Protein AF-A0A653CKW4-F1 (afdb_monomer)

Solvent-accessible surface area (backbone atoms only — not comparable to full-atom values): 19636 Å² total; per-residue (Å²): 109,46,82,48,53,71,41,83,51,42,66,46,47,60,48,69,51,43,63,43,79,31,63,29,42,36,44,22,46,25,56,28,33,39,36,30,50,28,17,28,28,64,12,40,36,29,30,42,33,39,31,48,11,61,58,25,38,46,57,30,67,38,22,41,27,56,36,35,74,33,32,37,42,31,47,21,33,18,37,31,51,58,78,54,52,47,50,44,32,63,18,33,36,43,35,31,36,65,19,78,54,42,73,68,73,75,68,63,85,53,37,78,47,54,44,36,37,36,40,59,46,30,46,59,47,31,36,43,74,38,44,55,68,67,40,47,71,64,37,54,51,50,51,52,52,52,50,54,51,48,57,36,59,71,40,93,81,58,54,62,49,76,66,50,60,77,88,81,48,73,87,50,57,76,55,56,70,70,53,61,93,83,67,74,68,66,74,80,74,80,85,77,93,83,88,85,88,84,90,86,91,90,76,88,79,74,88,68,89,64,88,86,72,84,80,80,71,63,91,74,75,72,67,53,66,72,39,48,46,35,46,64,58,44,95,91,43,47,64,57,36,95,61,75,44,73,84,58,47,57,56,47,53,51,51,16,52,49,33,33,53,56,22,49,49,53,40,50,54,57,70,70,45,95,64,84,85,45,74,69,55,51,52,53,41,50,52,26,51,46,45,24,51,52,11,52,50,46,43,51,53,53,50,50,48,65,75,30,61,82,46,30,45,83,46,46,62,60,51,64,75,28,71,61,42,57,50,50,57,55,47,53,52,51,47,49,51,50,54,56,70,53,53,66,64,61,68,69,72,74,79,82,85,131

Sequence (354 aa):
MIDLEHNNIRKIKTKQVSNVKAEQLLLNYNDLQVVEEAAFAGSEIANLSFKGNYRLKYLHRRAFHGLQSLRFIDLSSTAITFLPTEGLREIDTLKLQNTKSLKVFPSVFNYQFLKEAWLTYPYHCCAFKFPWTHNRGEYEKHSRFIEQLHEACDSRNSTIGHVFKPYDDPSLEALFHFMPLNASLAINDEDNEIWGDRNEVFHNTTSASFPVTTALCGEIYRNYHEVKCHPAPDAFNPCEDLMGNWGLRIPVWIVALSACAGNLFVVLVIATSRFRLTVSKFLMCNLAAADLCIGLHLLLIAAVDACSIGAYFNYAIDWQEGVTLSFYEEFEILKSAVLFLTSPIFNHGSSSKN

Structure (mmCIF, N/CA/C/O backbone):
data_AF-A0A653CKW4-F1
#
_entry.id   AF-A0A653CKW4-F1
#
loop_
_atom_site.group_PDB
_atom_site.id
_atom_site.type_symbol
_atom_site.label_atom_id
_atom_site.label_alt_id
_atom_site.label_comp_id
_atom_site.label_asym_id
_atom_site.label_entity_id
_atom_site.label_seq_id
_atom_site.pdbx_PDB_ins_code
_atom_site.Cartn_x
_atom_site.Cartn_y
_atom_site.Cartn_z
_atom_site.occupancy
_atom_site.B_iso_or_equiv
_atom_site.auth_seq_id
_atom_site.auth_comp_id
_atom_site.auth_asym_id
_atom_site.auth_atom_id
_atom_site.pdbx_PDB_model_num
ATOM 1 N N . MET A 1 1 ? -24.574 -11.715 14.764 1.00 92.56 1 MET A N 1
ATOM 2 C CA . MET A 1 1 ? -24.166 -11.543 13.354 1.00 92.56 1 MET A CA 1
ATOM 3 C C . MET A 1 1 ? -25.229 -10.724 12.642 1.00 92.56 1 MET A C 1
ATOM 5 O O . MET A 1 1 ? -26.404 -11.007 12.836 1.00 92.56 1 MET A O 1
ATOM 9 N N . ILE A 1 2 ? -24.826 -9.709 11.881 1.00 96.38 2 ILE A N 1
ATOM 10 C CA . ILE A 1 2 ? -25.689 -8.903 11.013 1.00 96.38 2 ILE A CA 1
ATOM 11 C C . ILE A 1 2 ? -25.184 -9.099 9.586 1.00 96.38 2 ILE A C 1
ATOM 13 O O . ILE A 1 2 ? -24.061 -8.714 9.262 1.00 96.38 2 ILE A O 1
ATOM 17 N N . ASP A 1 3 ? -26.013 -9.722 8.760 1.00 96.94 3 ASP A N 1
ATOM 18 C CA . ASP A 1 3 ? -25.712 -10.018 7.366 1.00 96.94 3 ASP A CA 1
ATOM 19 C C . ASP A 1 3 ? -26.543 -9.105 6.459 1.00 96.94 3 ASP A C 1
ATOM 21 O O . ASP A 1 3 ? -27.774 -9.135 6.483 1.00 96.94 3 ASP A O 1
ATOM 25 N N . LEU A 1 4 ? -25.854 -8.246 5.713 1.00 96.44 4 LEU A N 1
ATOM 26 C CA . LEU A 1 4 ? -26.417 -7.340 4.717 1.00 96.44 4 LEU A CA 1
ATOM 27 C C . LEU A 1 4 ? -25.737 -7.550 3.358 1.00 96.44 4 LEU A C 1
ATOM 29 O O . LEU A 1 4 ? -25.701 -6.632 2.532 1.00 96.44 4 LEU A O 1
ATOM 33 N N . GLU A 1 5 ? -25.189 -8.739 3.106 1.00 96.25 5 GLU A N 1
ATOM 34 C CA . GLU A 1 5 ? -24.582 -9.072 1.821 1.00 96.25 5 GLU A CA 1
ATOM 35 C C . GLU A 1 5 ? -25.601 -9.017 0.674 1.00 96.25 5 GLU A C 1
ATOM 37 O O . GLU A 1 5 ? -26.806 -9.157 0.883 1.00 96.25 5 GLU A O 1
ATOM 42 N N . HIS A 1 6 ? -25.124 -8.796 -0.556 1.00 96.69 6 HIS A N 1
ATOM 43 C CA . HIS A 1 6 ? -25.946 -8.850 -1.778 1.00 96.69 6 HIS A CA 1
ATOM 44 C C . HIS A 1 6 ? -27.179 -7.929 -1.778 1.00 96.69 6 HIS A C 1
ATOM 46 O O . HIS A 1 6 ? -28.194 -8.213 -2.417 1.00 96.69 6 HIS A O 1
ATOM 52 N N . ASN A 1 7 ? -27.085 -6.797 -1.085 1.00 96.00 7 ASN A N 1
ATOM 53 C CA . ASN A 1 7 ? -28.108 -5.761 -1.087 1.00 96.00 7 ASN A CA 1
ATOM 54 C C . ASN A 1 7 ? -27.728 -4.603 -2.031 1.00 96.00 7 ASN A C 1
ATOM 56 O O . ASN A 1 7 ? -26.698 -4.606 -2.701 1.00 96.00 7 A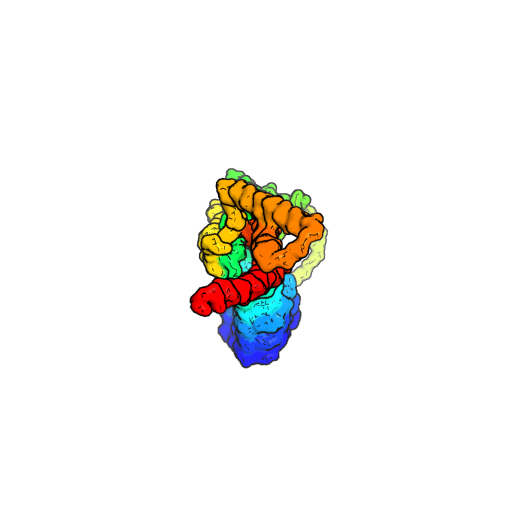SN A O 1
ATOM 60 N N . ASN A 1 8 ? -28.581 -3.580 -2.093 1.00 95.50 8 ASN A N 1
ATOM 61 C CA . ASN A 1 8 ? -28.378 -2.392 -2.931 1.00 95.50 8 ASN A CA 1
ATOM 62 C C . ASN A 1 8 ? -27.909 -1.174 -2.119 1.00 95.50 8 ASN A C 1
ATOM 64 O O . ASN A 1 8 ? -28.274 -0.034 -2.425 1.00 95.50 8 ASN A O 1
ATOM 68 N N . ILE A 1 9 ? -27.137 -1.393 -1.051 1.00 96.69 9 ILE A N 1
ATOM 69 C CA . ILE A 1 9 ? -26.654 -0.301 -0.201 1.00 96.69 9 ILE A CA 1
ATOM 70 C C . ILE A 1 9 ? -25.589 0.478 -0.974 1.00 96.69 9 ILE A C 1
ATOM 72 O O . ILE A 1 9 ? -24.594 -0.085 -1.414 1.00 96.69 9 ILE A O 1
ATOM 76 N N . ARG A 1 10 ? -25.795 1.791 -1.135 1.00 96.69 10 ARG A N 1
ATOM 77 C CA . ARG A 1 10 ? -24.894 2.667 -1.911 1.00 96.69 10 ARG A CA 1
ATOM 78 C C . ARG A 1 10 ? -24.007 3.565 -1.067 1.00 96.69 10 ARG A C 1
ATOM 80 O O . ARG A 1 10 ? -22.928 3.968 -1.496 1.00 96.69 10 ARG A O 1
ATOM 87 N N . LYS A 1 11 ? -24.469 3.919 0.128 1.00 97.19 11 LYS A N 1
ATOM 88 C CA . LYS A 1 11 ? -23.792 4.874 0.999 1.00 97.19 11 LYS A CA 1
ATOM 89 C C . LYS A 1 11 ? -24.100 4.564 2.453 1.00 97.19 11 LYS A C 1
ATOM 91 O O . LYS A 1 11 ? -25.250 4.267 2.768 1.00 97.19 11 LYS A O 1
ATOM 96 N N . ILE A 1 12 ? -23.089 4.696 3.307 1.00 97.50 12 ILE A N 1
ATOM 97 C CA . ILE A 1 12 ? -23.252 4.695 4.762 1.00 97.50 12 ILE A CA 1
ATOM 98 C C . ILE A 1 12 ? -22.999 6.114 5.248 1.00 97.50 12 ILE A C 1
ATOM 100 O O . ILE A 1 12 ? -21.912 6.662 5.055 1.00 97.50 12 ILE A O 1
ATOM 104 N N . LYS A 1 13 ? -24.039 6.724 5.807 1.00 97.19 13 LYS A N 1
ATOM 105 C CA . LYS A 1 13 ? -24.018 8.103 6.281 1.00 97.19 13 LYS A CA 1
ATOM 106 C C . LYS A 1 13 ? -23.432 8.210 7.684 1.00 97.19 13 LYS A C 1
ATOM 108 O O . LYS A 1 13 ? -23.347 7.220 8.415 1.00 97.19 13 LYS A O 1
ATOM 113 N N . THR A 1 14 ? -23.084 9.431 8.070 1.00 96.38 14 THR A N 1
ATOM 114 C CA . THR A 1 14 ? -22.617 9.752 9.421 1.00 96.38 14 THR A CA 1
ATOM 115 C C . THR A 1 14 ? -23.572 9.212 10.483 1.00 96.38 14 THR A C 1
ATOM 117 O O . THR A 1 14 ? -24.774 9.477 10.426 1.00 96.38 14 THR A O 1
ATOM 120 N N . LYS A 1 15 ? -23.036 8.448 11.446 1.00 92.06 15 LYS A N 1
ATOM 121 C CA . LYS A 1 15 ? -23.786 7.798 12.538 1.00 92.06 15 LYS A CA 1
ATOM 122 C C . LYS A 1 15 ? -24.972 6.928 12.087 1.00 92.06 15 LYS A C 1
ATOM 124 O O . LYS A 1 15 ? -25.871 6.670 12.879 1.00 92.06 15 LYS A O 1
ATOM 129 N N . GLN A 1 16 ? -25.004 6.461 10.836 1.00 94.44 16 GLN A N 1
ATOM 130 C CA . GLN A 1 16 ? -26.099 5.611 10.359 1.00 94.44 16 GLN A CA 1
ATOM 131 C C . GLN A 1 16 ? -26.103 4.236 11.040 1.00 94.44 16 GLN A C 1
ATOM 133 O O . GLN A 1 16 ? -27.168 3.662 11.250 1.00 94.44 16 GLN A O 1
ATOM 138 N N . VAL A 1 17 ? -24.924 3.713 11.382 1.00 92.38 17 VAL A N 1
ATOM 139 C CA . VAL A 1 17 ? -24.744 2.433 12.080 1.00 92.38 17 VAL A CA 1
ATOM 140 C C . VAL A 1 17 ? -24.176 2.716 13.471 1.00 92.38 17 VAL A C 1
ATOM 142 O O . VAL A 1 17 ? -23.083 2.276 13.812 1.00 92.38 17 VAL A O 1
ATOM 145 N N . SER A 1 18 ? -24.883 3.523 14.263 1.00 92.69 18 SER A N 1
ATOM 146 C CA . SER A 1 18 ? -24.459 3.902 15.616 1.00 92.69 18 SER A CA 1
ATOM 147 C C . SER A 1 18 ? -25.000 2.964 16.694 1.00 92.69 18 SER A C 1
ATOM 149 O O . SER A 1 18 ? -26.153 2.542 16.602 1.00 92.69 18 SER A O 1
ATOM 151 N N . ASN A 1 19 ? -24.221 2.736 17.756 1.00 93.19 19 ASN A N 1
ATOM 152 C CA . ASN A 1 19 ? -24.607 1.945 18.937 1.00 93.19 19 ASN A CA 1
ATOM 153 C C . ASN A 1 19 ? -25.041 0.500 18.626 1.00 93.19 19 ASN A C 1
ATOM 155 O O . ASN A 1 19 ? -25.874 -0.082 19.322 1.00 93.19 19 ASN A O 1
ATOM 159 N N . VAL A 1 20 ? -24.492 -0.087 17.563 1.00 94.00 20 VAL A N 1
ATOM 160 C CA . VAL A 1 20 ? -24.757 -1.473 17.176 1.00 94.00 20 VAL A CA 1
ATOM 161 C C . VAL A 1 20 ? -23.758 -2.386 17.872 1.00 94.00 20 VAL A C 1
ATOM 163 O O . VAL A 1 20 ? -22.553 -2.191 17.751 1.00 94.00 20 VAL A O 1
ATOM 166 N N . LYS A 1 21 ? -24.253 -3.418 18.559 1.00 96.00 21 LYS A N 1
ATOM 167 C CA . LYS A 1 21 ? -23.422 -4.480 19.138 1.00 96.00 21 LYS A CA 1
ATOM 168 C C . LYS A 1 21 ? -23.568 -5.741 18.305 1.00 96.00 21 LYS A C 1
ATOM 170 O O . LYS A 1 21 ? -24.639 -6.349 18.280 1.00 96.00 21 LYS A O 1
ATOM 175 N N . ALA A 1 22 ? -22.517 -6.127 17.598 1.00 95.12 22 ALA A N 1
ATOM 176 C CA . ALA A 1 22 ? -22.544 -7.308 16.752 1.00 95.12 22 ALA A CA 1
ATOM 177 C C . ALA A 1 22 ? -21.160 -7.935 16.645 1.00 95.12 22 ALA A C 1
ATOM 179 O O . ALA A 1 22 ? -20.184 -7.264 16.359 1.00 95.12 22 ALA A O 1
ATOM 180 N N . GLU A 1 23 ? -21.070 -9.255 16.762 1.00 95.31 23 GLU A N 1
ATOM 181 C CA . GLU A 1 23 ? -19.805 -9.945 16.491 1.00 95.31 23 GLU A CA 1
ATOM 182 C C . GLU A 1 23 ? -19.340 -9.739 15.038 1.00 95.31 23 GLU A C 1
ATOM 184 O O . GLU A 1 23 ? -18.158 -9.558 14.769 1.00 95.31 23 GLU A O 1
ATOM 189 N N . GLN A 1 24 ? -20.282 -9.730 14.092 1.00 97.06 24 GLN A N 1
ATOM 190 C CA . GLN A 1 24 ? -19.994 -9.611 12.666 1.00 97.06 24 GLN A CA 1
ATOM 191 C C . GLN A 1 24 ? -21.002 -8.685 11.993 1.00 97.06 24 GLN A C 1
ATOM 193 O O . GLN A 1 24 ? -22.204 -8.820 12.246 1.00 97.06 24 GLN A O 1
ATOM 198 N N . LEU A 1 25 ? -20.511 -7.804 11.123 1.00 97.75 25 LEU A N 1
ATOM 199 C CA . LEU A 1 25 ? -21.290 -6.987 10.199 1.00 97.75 25 LEU A CA 1
ATOM 200 C C . LEU A 1 25 ? -20.762 -7.194 8.773 1.00 97.75 25 LEU A C 1
ATOM 202 O O . LEU A 1 25 ? -19.660 -6.753 8.435 1.00 97.75 25 LEU A O 1
ATOM 206 N N . LEU A 1 26 ? -21.554 -7.870 7.942 1.00 98.25 26 LEU A N 1
ATOM 207 C CA . LEU A 1 26 ? -21.205 -8.179 6.557 1.00 98.25 26 LEU A CA 1
ATOM 208 C C . LEU A 1 26 ? -21.959 -7.247 5.608 1.00 98.25 26 LEU A C 1
ATOM 210 O O . LEU A 1 26 ? -23.183 -7.264 5.551 1.00 98.25 26 LEU A O 1
ATOM 214 N N . LEU A 1 27 ? -21.223 -6.427 4.862 1.00 97.56 27 LEU A N 1
ATOM 215 C CA . LEU A 1 27 ? -21.733 -5.487 3.856 1.00 97.56 27 LEU A CA 1
ATOM 216 C C . LEU A 1 27 ? -21.225 -5.864 2.456 1.00 97.56 27 LEU A C 1
ATOM 218 O O . LEU A 1 27 ? -21.058 -5.007 1.584 1.00 97.56 27 LEU A O 1
ATOM 222 N N . ASN A 1 28 ? -20.920 -7.145 2.243 1.00 98.12 28 ASN A N 1
ATOM 223 C CA . ASN A 1 28 ? -20.257 -7.612 1.031 1.00 98.12 28 ASN A CA 1
ATOM 224 C C . ASN A 1 28 ? -21.173 -7.526 -0.193 1.00 98.12 28 ASN A C 1
ATOM 226 O O . ASN A 1 28 ? -22.397 -7.561 -0.076 1.00 98.12 28 ASN A O 1
ATOM 230 N N . TYR A 1 29 ? -20.569 -7.409 -1.374 1.00 98.00 29 TYR A N 1
ATOM 231 C CA . TYR A 1 29 ? -21.260 -7.463 -2.669 1.00 98.00 29 TYR A CA 1
ATOM 232 C C . TYR A 1 29 ? -22.488 -6.537 -2.767 1.00 98.00 29 TYR A C 1
ATOM 234 O O . TYR A 1 29 ? -23.530 -6.924 -3.292 1.00 98.00 29 TYR A O 1
ATOM 242 N N . ASN A 1 30 ? -22.364 -5.318 -2.239 1.00 97.50 30 ASN A N 1
ATOM 243 C CA . ASN A 1 30 ? -23.336 -4.238 -2.401 1.00 97.50 30 ASN A CA 1
ATOM 244 C C . ASN A 1 30 ? -22.881 -3.275 -3.528 1.00 97.50 30 ASN A C 1
ATOM 246 O O . ASN A 1 30 ? -21.926 -3.550 -4.258 1.00 97.50 30 ASN A O 1
ATOM 250 N N . ASP A 1 31 ? -23.546 -2.125 -3.677 1.00 96.50 31 ASP A N 1
ATOM 251 C CA . ASP A 1 31 ? -23.136 -1.034 -4.584 1.00 96.50 31 ASP A CA 1
ATOM 252 C C . ASP A 1 31 ? -22.541 0.144 -3.788 1.00 96.50 31 ASP A C 1
ATOM 254 O O . ASP A 1 31 ? -22.750 1.304 -4.148 1.00 96.50 31 ASP A O 1
ATOM 258 N N . LEU A 1 32 ? -21.843 -0.129 -2.671 1.00 98.00 32 LEU A N 1
ATOM 259 C CA . LEU A 1 32 ? -21.304 0.920 -1.799 1.00 98.00 32 LEU A CA 1
ATOM 260 C C . LEU A 1 32 ? -20.277 1.765 -2.548 1.00 98.00 32 LEU A C 1
ATOM 262 O O . LEU A 1 32 ? -19.385 1.243 -3.208 1.00 98.00 32 LEU A O 1
ATOM 266 N N . GLN A 1 33 ? -20.390 3.084 -2.403 1.00 97.50 33 GLN A N 1
ATOM 267 C CA . GLN A 1 33 ? -19.509 4.065 -3.045 1.00 97.50 33 GLN A CA 1
ATOM 268 C C . GLN A 1 33 ? -18.783 4.940 -2.021 1.00 97.50 33 GLN A C 1
ATOM 270 O O . GLN A 1 33 ? -17.640 5.348 -2.245 1.00 97.50 33 GLN A O 1
ATOM 275 N N . VAL A 1 34 ? -19.462 5.224 -0.903 1.00 97.69 34 VAL A N 1
ATOM 276 C CA . VAL A 1 34 ? -19.065 6.221 0.096 1.00 97.69 34 VAL A CA 1
ATOM 277 C C . VAL A 1 34 ? -19.384 5.721 1.507 1.00 97.69 34 VAL A C 1
ATOM 279 O O . VAL A 1 34 ? -20.519 5.318 1.779 1.00 97.69 34 VAL A O 1
ATOM 282 N N . VAL A 1 35 ? -18.411 5.833 2.412 1.00 98.06 35 VAL A N 1
ATOM 283 C CA . VAL A 1 35 ? -18.611 5.755 3.869 1.00 98.06 35 VAL A CA 1
ATOM 284 C C . VAL A 1 35 ? -18.210 7.096 4.478 1.00 98.06 35 VAL A C 1
ATOM 286 O O . VAL A 1 35 ? -17.067 7.538 4.339 1.00 98.06 35 VAL A O 1
ATOM 289 N N . GLU A 1 36 ? -19.177 7.766 5.099 1.00 97.56 36 GLU A N 1
ATOM 290 C CA . GLU A 1 36 ? -18.993 9.087 5.703 1.00 97.56 36 GLU A CA 1
ATOM 291 C C . GLU A 1 36 ? -18.287 9.025 7.067 1.00 97.56 36 GLU A C 1
ATOM 293 O O . GLU A 1 36 ? -17.930 7.965 7.579 1.00 97.56 36 GLU A O 1
ATOM 298 N N . GLU A 1 37 ? -18.054 10.199 7.646 1.00 95.94 37 GLU A N 1
ATOM 299 C CA . GLU A 1 37 ? -17.460 10.368 8.966 1.00 95.94 37 GLU A CA 1
ATOM 300 C C . GLU A 1 37 ? -18.227 9.620 10.061 1.00 95.94 37 GLU A C 1
ATOM 302 O O . GLU A 1 37 ? -19.448 9.706 10.128 1.00 95.94 37 GLU A O 1
ATOM 307 N N . ALA A 1 38 ? -17.505 8.957 10.971 1.00 94.81 38 ALA A N 1
ATOM 308 C CA . ALA A 1 38 ? -18.052 8.360 12.188 1.00 94.81 38 ALA A CA 1
ATOM 309 C C . ALA A 1 38 ? -19.315 7.517 11.916 1.00 94.81 38 ALA A C 1
ATOM 311 O O . ALA A 1 38 ? -20.287 7.535 12.677 1.00 94.81 38 ALA A O 1
ATOM 312 N N . ALA A 1 39 ? -19.323 6.805 10.785 1.00 96.88 39 ALA A N 1
ATOM 313 C CA . ALA A 1 39 ? -20.456 6.016 10.314 1.00 96.88 39 ALA A CA 1
ATOM 314 C C . ALA A 1 39 ? -20.876 4.940 11.331 1.00 96.88 39 ALA A C 1
ATOM 316 O O . ALA A 1 39 ? -22.062 4.620 11.429 1.00 96.88 39 ALA A O 1
ATOM 317 N N . PHE A 1 40 ? -19.904 4.449 12.110 1.00 96.44 40 PHE A N 1
ATOM 318 C CA . PHE A 1 40 ? -20.043 3.379 13.098 1.00 96.44 40 PHE A CA 1
ATOM 319 C C . PHE A 1 40 ? -19.873 3.846 14.555 1.00 96.44 40 PHE A C 1
ATOM 321 O O . PHE A 1 40 ? -19.499 3.058 15.421 1.00 96.44 40 PHE A O 1
ATOM 328 N N . ALA A 1 41 ? -20.088 5.133 14.838 1.00 93.81 41 ALA A N 1
ATOM 329 C CA . ALA A 1 41 ? -19.820 5.694 16.162 1.00 93.81 41 ALA A CA 1
ATOM 330 C C . ALA A 1 41 ? -20.596 4.979 17.286 1.00 93.81 41 ALA A C 1
ATOM 332 O O . ALA A 1 41 ? -21.818 4.834 17.208 1.00 93.81 41 ALA A O 1
ATOM 333 N N . GLY A 1 42 ? -19.888 4.579 18.345 1.00 91.56 42 GLY A N 1
ATOM 334 C CA . GLY A 1 42 ? -20.466 3.910 19.515 1.00 91.56 42 GLY A CA 1
ATOM 335 C C . GLY A 1 42 ? -20.820 2.439 19.288 1.00 91.56 42 GLY A C 1
ATOM 336 O O . GLY A 1 42 ? -21.415 1.817 20.162 1.00 91.56 42 GLY A O 1
ATOM 337 N N . SER A 1 43 ? -20.495 1.879 18.122 1.00 94.44 43 SER A N 1
ATOM 338 C CA . SER A 1 43 ? -20.761 0.476 17.805 1.00 94.44 43 SER A CA 1
ATOM 339 C C . SER A 1 43 ? -19.618 -0.432 18.265 1.00 94.44 43 SER A C 1
ATOM 341 O O . SER A 1 43 ? -18.443 -0.101 18.108 1.00 94.44 43 SER A O 1
ATOM 343 N N . GLU A 1 44 ? -19.973 -1.603 18.789 1.00 95.25 44 GLU A N 1
ATOM 344 C CA . GLU A 1 44 ? -19.064 -2.677 19.199 1.00 95.25 44 GLU A CA 1
ATOM 345 C C . GLU A 1 44 ? -19.139 -3.781 18.136 1.00 95.25 44 GLU A C 1
ATOM 347 O O . GLU A 1 44 ? -20.073 -4.593 18.136 1.00 95.25 44 GLU A O 1
ATOM 352 N N . ILE A 1 45 ? -18.199 -3.768 17.184 1.00 96.12 45 ILE A N 1
ATOM 353 C CA . ILE A 1 45 ? -18.183 -4.699 16.046 1.00 96.12 45 ILE A CA 1
ATOM 354 C C . ILE A 1 45 ? -16.823 -5.368 15.945 1.00 96.12 45 ILE A C 1
ATOM 356 O O . ILE A 1 45 ? -15.838 -4.688 15.679 1.00 96.12 45 ILE A O 1
ATOM 360 N N . ALA A 1 46 ? -16.772 -6.694 16.098 1.00 95.88 46 ALA A N 1
ATOM 361 C CA . ALA A 1 46 ? -15.508 -7.431 16.047 1.00 95.88 46 ALA A CA 1
ATOM 362 C C . ALA A 1 46 ? -15.027 -7.689 14.611 1.00 95.88 46 ALA A C 1
ATOM 364 O O . ALA A 1 46 ? -13.846 -7.494 14.320 1.00 95.88 46 ALA A O 1
ATOM 365 N N . ASN A 1 47 ? -15.934 -8.063 13.704 1.00 97.88 47 ASN A N 1
ATOM 366 C CA . ASN A 1 47 ? -15.610 -8.370 12.312 1.00 97.88 47 ASN A CA 1
ATOM 367 C C . ASN A 1 47 ? -16.441 -7.507 11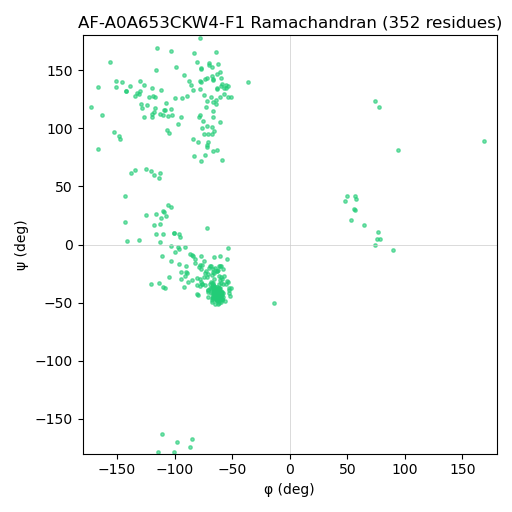.356 1.00 97.88 47 ASN A C 1
ATOM 369 O O . ASN A 1 47 ? -17.670 -7.598 11.339 1.00 97.88 47 ASN A O 1
ATOM 373 N N . LEU A 1 48 ? -15.772 -6.709 10.524 1.00 98.06 48 LEU A N 1
ATOM 374 C CA . LEU A 1 48 ? -16.409 -5.827 9.546 1.00 98.06 48 LEU A CA 1
ATOM 375 C C . LEU A 1 48 ? -15.920 -6.144 8.133 1.00 98.06 48 LEU A C 1
ATOM 377 O O . LEU A 1 48 ? -14.722 -6.152 7.868 1.00 98.06 48 LEU A O 1
ATOM 381 N N . SER A 1 49 ? -16.843 -6.380 7.205 1.00 98.38 49 SER A N 1
ATOM 382 C CA . SER A 1 49 ? -16.487 -6.744 5.831 1.00 98.38 49 SER A CA 1
ATOM 383 C C . SER A 1 49 ? -17.245 -5.902 4.808 1.00 98.38 49 SER A C 1
ATOM 385 O O . SER A 1 49 ? -18.467 -5.810 4.856 1.00 98.38 49 SER A O 1
ATOM 387 N N . PHE A 1 50 ? -16.509 -5.317 3.863 1.00 98.19 50 PHE A N 1
ATOM 388 C CA . PHE A 1 50 ? -16.991 -4.558 2.700 1.00 98.19 50 PHE A CA 1
ATOM 389 C C . PHE A 1 50 ? -16.576 -5.216 1.377 1.00 98.19 50 PHE A C 1
ATOM 391 O O . PHE A 1 50 ? -16.573 -4.572 0.321 1.00 98.19 50 PHE A O 1
ATOM 398 N N . LYS A 1 51 ? -16.179 -6.486 1.421 1.00 98.25 51 LYS A N 1
ATOM 399 C CA . LYS A 1 51 ? -15.625 -7.220 0.291 1.00 98.25 51 LYS A CA 1
ATOM 400 C C . LYS A 1 51 ? -16.540 -7.167 -0.933 1.00 98.25 51 LYS A C 1
ATOM 402 O O . LYS A 1 51 ? -17.751 -7.346 -0.836 1.00 98.25 51 LYS A O 1
ATOM 407 N N . GLY A 1 52 ? -15.954 -6.955 -2.107 1.00 97.88 52 GLY A N 1
ATOM 408 C CA . GLY A 1 52 ? -16.688 -6.997 -3.376 1.00 97.88 52 GLY A CA 1
ATOM 409 C C . GLY A 1 52 ? -17.536 -5.755 -3.667 1.00 97.88 52 GLY A C 1
ATOM 410 O O . GLY A 1 52 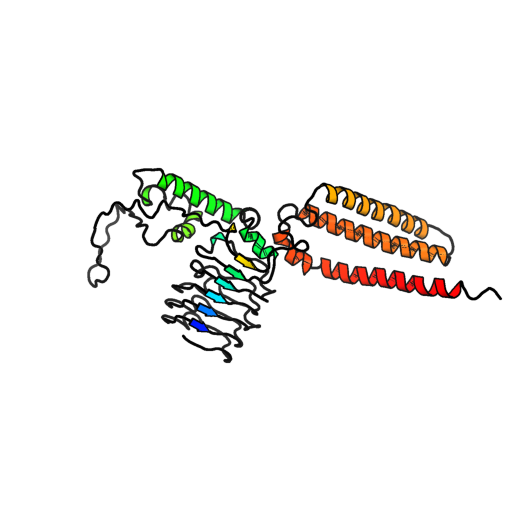? -18.318 -5.766 -4.614 1.00 97.88 52 GLY A O 1
ATOM 411 N N . ASN A 1 53 ? -17.380 -4.670 -2.901 1.00 98.19 53 ASN A N 1
ATOM 412 C CA . ASN A 1 53 ? -17.931 -3.362 -3.257 1.00 98.19 53 ASN A CA 1
ATOM 413 C C . ASN A 1 53 ? -16.984 -2.636 -4.227 1.00 98.19 53 ASN A C 1
ATOM 415 O O . ASN A 1 53 ? -16.267 -1.707 -3.853 1.00 98.19 53 ASN A O 1
ATOM 419 N N . TYR A 1 54 ? -16.989 -3.046 -5.497 1.00 97.12 54 TYR A N 1
ATOM 420 C CA . TYR A 1 54 ? -16.053 -2.558 -6.523 1.00 97.12 54 TYR A CA 1
ATOM 421 C C . TYR A 1 54 ? -16.119 -1.044 -6.789 1.00 97.12 54 TYR A C 1
ATOM 423 O O . TYR A 1 54 ? -15.199 -0.477 -7.375 1.00 97.12 54 TYR A O 1
ATOM 431 N N . ARG A 1 55 ? -17.209 -0.375 -6.388 1.00 96.81 55 ARG A N 1
ATOM 432 C CA . ARG A 1 55 ? -17.385 1.079 -6.534 1.00 96.81 55 ARG A CA 1
ATOM 433 C C . ARG A 1 55 ? -17.046 1.878 -5.279 1.00 96.81 55 ARG A C 1
ATOM 435 O O . ARG A 1 55 ? -17.101 3.108 -5.338 1.00 96.81 55 ARG A O 1
ATOM 442 N N . LEU A 1 56 ? -16.672 1.219 -4.182 1.00 98.00 56 LEU A N 1
ATOM 443 C CA . LEU A 1 56 ? -16.329 1.885 -2.932 1.00 98.00 56 LEU A CA 1
ATOM 444 C C . LEU A 1 56 ? -14.987 2.583 -3.104 1.00 98.00 56 LEU A C 1
ATOM 446 O O . LEU A 1 56 ? -13.949 1.930 -3.090 1.00 98.00 56 LEU A O 1
ATOM 450 N N . LYS A 1 57 ? -15.032 3.902 -3.306 1.00 96.19 57 LYS A N 1
ATOM 451 C CA . LYS A 1 57 ? -13.850 4.738 -3.555 1.00 96.19 57 LYS A CA 1
ATOM 452 C C . LYS A 1 57 ? -13.507 5.628 -2.375 1.00 96.19 57 LYS A C 1
ATOM 454 O O . LYS A 1 57 ? -12.334 5.850 -2.093 1.00 96.19 57 LYS A O 1
ATOM 459 N N . TYR A 1 58 ? -14.530 6.151 -1.703 1.00 96.94 58 TYR A N 1
ATOM 460 C CA . TYR A 1 58 ? -14.351 7.151 -0.663 1.00 96.94 58 TYR A CA 1
ATOM 461 C C . TYR A 1 58 ? -14.652 6.573 0.717 1.00 96.94 58 TYR A C 1
ATOM 463 O O . TYR A 1 58 ? -15.805 6.299 1.056 1.00 96.94 58 TYR A O 1
ATOM 471 N N . LEU A 1 59 ? -13.600 6.442 1.521 1.00 97.44 59 LEU A N 1
ATOM 472 C CA . LEU A 1 59 ? -13.689 6.273 2.964 1.00 97.44 59 LEU A CA 1
ATOM 473 C C . LEU A 1 59 ? -13.233 7.575 3.615 1.00 97.44 59 LEU A C 1
ATOM 475 O O . LEU A 1 59 ? -12.107 8.022 3.391 1.00 97.44 59 LEU A O 1
ATOM 479 N N . HIS A 1 60 ? -14.099 8.193 4.415 1.00 97.19 60 HIS A N 1
ATOM 480 C CA . HIS A 1 60 ? -13.713 9.378 5.173 1.00 97.19 60 HIS A CA 1
ATOM 481 C C . HIS A 1 60 ? -12.548 9.062 6.133 1.00 97.19 60 HIS A C 1
ATOM 483 O O . HIS A 1 60 ? -12.483 7.966 6.690 1.00 97.19 60 HIS A O 1
ATOM 489 N N . ARG A 1 61 ? -11.662 10.034 6.409 1.00 93.69 61 ARG A N 1
ATOM 490 C CA . ARG A 1 61 ? -10.504 9.860 7.320 1.00 93.69 61 ARG A CA 1
ATOM 491 C C . ARG A 1 61 ? -10.897 9.327 8.704 1.00 93.69 61 ARG A C 1
ATOM 493 O O . ARG A 1 61 ? -10.155 8.566 9.310 1.00 93.69 61 ARG A O 1
ATOM 500 N N . ARG A 1 62 ? -12.093 9.707 9.154 1.00 93.88 62 ARG A N 1
ATOM 501 C CA . ARG A 1 62 ? -12.712 9.300 10.423 1.00 93.88 62 ARG A CA 1
ATOM 502 C C . ARG A 1 62 ? -13.872 8.313 10.243 1.00 93.88 62 ARG A C 1
ATOM 504 O O . ARG A 1 62 ? -14.778 8.294 11.064 1.00 93.88 62 ARG A O 1
ATOM 511 N N . ALA A 1 63 ? -13.914 7.542 9.156 1.00 96.06 63 ALA A N 1
ATOM 512 C CA . ALA A 1 63 ? -15.036 6.641 8.861 1.00 96.06 63 ALA A CA 1
ATOM 513 C C . ALA A 1 63 ? -15.270 5.586 9.959 1.00 96.06 63 ALA A C 1
ATOM 515 O O . ALA A 1 63 ? -16.414 5.337 10.338 1.00 96.06 63 ALA A O 1
ATOM 516 N N . PHE A 1 64 ? -14.187 5.025 10.504 1.00 95.62 64 PHE A N 1
ATOM 517 C CA . PHE A 1 64 ? -14.216 4.030 11.585 1.00 95.62 64 PHE A CA 1
ATOM 518 C C . PHE A 1 64 ? -14.019 4.647 12.979 1.00 95.62 64 PHE A C 1
ATOM 520 O O . PHE A 1 64 ? -13.867 3.932 13.966 1.00 95.62 64 PHE A O 1
ATOM 527 N N . HIS A 1 65 ? -14.039 5.979 13.085 1.00 91.31 65 HIS A N 1
ATOM 528 C CA . HIS A 1 65 ? -13.895 6.660 14.365 1.00 91.31 65 HIS A CA 1
ATOM 529 C C . HIS A 1 65 ? -15.059 6.314 15.306 1.00 91.31 65 HIS A C 1
ATOM 531 O O . HIS A 1 65 ? -16.227 6.358 14.912 1.00 91.31 65 HIS A O 1
ATOM 537 N N . GLY A 1 66 ? -14.733 6.004 16.562 1.00 86.00 66 GLY A N 1
ATOM 538 C CA . GLY A 1 66 ? -15.704 5.610 17.584 1.00 86.00 66 GLY A CA 1
ATOM 539 C C . GLY A 1 66 ? -16.191 4.163 17.477 1.00 86.00 66 GLY A C 1
ATOM 540 O O . GLY A 1 66 ? -17.073 3.788 18.246 1.00 86.00 66 GLY A O 1
ATOM 541 N N . LEU A 1 67 ? -15.645 3.368 16.551 1.00 89.56 67 LEU A N 1
ATOM 542 C CA . LEU A 1 67 ? -15.864 1.928 16.502 1.00 89.56 67 LEU A CA 1
ATOM 543 C C . LEU A 1 67 ? -14.992 1.235 17.556 1.00 89.56 67 LEU A C 1
ATOM 545 O O . LEU A 1 67 ? -13.805 1.536 17.679 1.00 89.56 67 LEU A O 1
ATOM 549 N N . GLN A 1 68 ? -15.584 0.315 18.309 1.00 89.06 68 GLN A N 1
ATOM 550 C CA . GLN A 1 68 ? -14.928 -0.384 19.411 1.00 89.06 68 GLN A CA 1
ATOM 551 C C . GLN A 1 68 ? -14.819 -1.884 19.125 1.00 89.06 68 GLN A C 1
ATOM 553 O O . GLN A 1 68 ? -15.664 -2.467 18.444 1.00 89.06 68 GLN A O 1
ATOM 558 N N . SER A 1 69 ? -13.769 -2.505 19.671 1.00 89.19 69 SER A N 1
ATOM 559 C CA . SER A 1 69 ? -13.537 -3.957 19.637 1.00 89.19 69 SER A CA 1
ATOM 560 C C . SER A 1 69 ? -13.305 -4.578 18.253 1.00 89.19 69 SER A C 1
ATOM 562 O O . SER A 1 69 ? -13.369 -5.801 18.132 1.00 89.19 69 SER A O 1
ATOM 564 N N . LEU A 1 70 ? -12.996 -3.781 17.225 1.00 93.81 70 LEU A N 1
ATOM 565 C CA . LEU A 1 70 ? -12.716 -4.294 15.883 1.00 93.81 70 LEU A CA 1
ATOM 566 C C . LEU A 1 70 ? -11.422 -5.120 15.860 1.00 93.81 70 LEU A C 1
ATOM 568 O O . LEU A 1 70 ? -10.346 -4.623 16.186 1.00 93.81 70 LEU A O 1
ATOM 572 N N . ARG A 1 71 ? -11.534 -6.379 15.430 1.00 94.50 71 ARG A N 1
ATOM 573 C CA . ARG A 1 71 ? -10.433 -7.347 15.296 1.00 94.50 71 ARG A CA 1
ATOM 574 C C . ARG A 1 71 ? -10.154 -7.723 13.847 1.00 94.50 71 ARG A C 1
ATOM 576 O O . ARG A 1 71 ? -9.003 -7.954 13.490 1.00 94.50 71 ARG A O 1
ATOM 583 N N . PHE A 1 72 ? -11.176 -7.759 13.002 1.00 97.88 72 PHE A N 1
ATOM 584 C CA . PHE A 1 72 ? -11.046 -8.154 11.604 1.00 97.88 72 PHE A CA 1
ATOM 585 C C . PHE A 1 72 ? -11.696 -7.126 10.689 1.00 97.88 72 PHE A C 1
ATOM 587 O O . PHE A 1 72 ? -12.857 -6.760 10.886 1.00 97.88 72 PHE A O 1
ATOM 594 N N . ILE A 1 73 ? -10.973 -6.719 9.645 1.00 97.94 73 ILE A N 1
ATOM 595 C CA . ILE A 1 73 ? -11.537 -5.897 8.578 1.00 97.94 73 ILE A CA 1
ATOM 596 C C . ILE A 1 73 ? -11.173 -6.427 7.192 1.00 97.94 73 ILE A C 1
ATOM 598 O O . ILE A 1 73 ? -10.005 -6.687 6.895 1.00 97.94 73 ILE A O 1
ATOM 602 N N . ASP A 1 74 ? -12.184 -6.558 6.331 1.00 98.62 74 ASP A N 1
ATOM 603 C CA . ASP A 1 74 ? -12.014 -6.940 4.929 1.00 98.62 74 ASP A CA 1
ATOM 604 C C . ASP A 1 74 ? -12.547 -5.854 3.991 1.00 98.62 74 ASP A C 1
ATOM 606 O O . ASP A 1 74 ? -13.744 -5.584 3.912 1.00 98.62 74 ASP A O 1
ATOM 610 N N . LEU A 1 75 ? -11.626 -5.223 3.272 1.00 98.31 75 LEU A N 1
ATOM 611 C CA . LEU A 1 75 ? -11.854 -4.213 2.243 1.00 98.31 75 LEU A CA 1
ATOM 612 C C . LEU A 1 75 ? -11.453 -4.744 0.857 1.00 98.31 75 LEU A C 1
ATOM 614 O O . LEU A 1 75 ? -11.255 -3.965 -0.074 1.00 98.31 75 LEU A O 1
ATOM 618 N N . SER A 1 76 ? -11.317 -6.061 0.697 1.00 98.56 76 SER A N 1
ATOM 619 C CA . SER A 1 76 ? -10.873 -6.684 -0.550 1.00 98.56 76 SER A CA 1
ATOM 620 C C . SER A 1 76 ? -11.845 -6.427 -1.701 1.00 98.56 76 SER A C 1
ATOM 622 O O . SER A 1 76 ? -13.062 -6.402 -1.529 1.00 98.56 76 SER A O 1
ATOM 624 N N . SER A 1 77 ? -11.325 -6.314 -2.923 1.00 98.06 77 SER A N 1
ATOM 625 C CA . SER A 1 77 ? -12.123 -6.043 -4.126 1.00 98.06 77 SER A CA 1
ATOM 626 C C . SER A 1 77 ? -12.955 -4.758 -4.012 1.00 98.06 77 SER A C 1
ATOM 628 O O . SER A 1 77 ? -14.118 -4.713 -4.411 1.00 98.06 77 SER A O 1
ATOM 630 N N . THR A 1 78 ? -12.344 -3.716 -3.449 1.00 98.38 78 THR A N 1
ATOM 631 C CA . THR A 1 78 ? -12.861 -2.342 -3.422 1.00 98.38 78 THR A CA 1
ATOM 632 C C . THR A 1 78 ? -11.944 -1.418 -4.225 1.00 98.38 78 THR A C 1
ATOM 634 O O . THR A 1 78 ? -10.845 -1.805 -4.624 1.00 98.38 78 THR A O 1
ATOM 637 N N . ALA A 1 79 ? -12.397 -0.190 -4.476 1.00 97.62 79 ALA A N 1
ATOM 638 C CA . ALA A 1 79 ? -11.664 0.820 -5.237 1.00 97.62 79 ALA A CA 1
ATOM 639 C C . ALA A 1 79 ? -11.180 1.983 -4.349 1.00 97.62 79 ALA A C 1
ATOM 641 O O . ALA A 1 79 ? -11.059 3.119 -4.818 1.00 97.62 79 ALA A O 1
ATOM 642 N N . ILE A 1 80 ? -10.928 1.717 -3.062 1.00 97.62 80 ILE A N 1
ATOM 643 C CA . ILE A 1 80 ? -10.462 2.733 -2.116 1.00 97.62 80 ILE A CA 1
ATOM 644 C C . ILE A 1 80 ? -9.060 3.209 -2.492 1.00 97.62 80 ILE A C 1
ATOM 646 O O . ILE A 1 80 ? -8.219 2.422 -2.924 1.00 97.62 80 ILE A O 1
ATOM 650 N N . THR A 1 81 ? -8.801 4.500 -2.330 1.00 94.50 81 THR A N 1
ATOM 651 C CA . THR A 1 81 ? -7.481 5.104 -2.590 1.00 94.50 81 THR A CA 1
ATOM 652 C C . THR A 1 81 ? -6.702 5.395 -1.312 1.00 94.50 81 THR A C 1
ATOM 654 O O . THR A 1 81 ? -5.504 5.655 -1.366 1.00 94.50 81 THR A O 1
ATOM 657 N N . PHE A 1 82 ? -7.377 5.349 -0.164 1.00 94.94 82 PHE A N 1
ATOM 658 C CA . PHE A 1 82 ? -6.827 5.648 1.150 1.00 94.94 82 PHE A CA 1
ATOM 659 C C . PHE A 1 82 ? -7.476 4.745 2.204 1.00 94.94 82 PHE A C 1
ATOM 661 O O . PHE A 1 82 ? -8.689 4.521 2.169 1.00 94.94 82 PHE A O 1
ATOM 668 N N . LEU A 1 83 ? -6.672 4.255 3.150 1.00 95.69 83 LEU A N 1
ATOM 669 C CA . LEU A 1 83 ? -7.138 3.492 4.304 1.00 95.69 83 LEU A CA 1
ATOM 670 C C . LEU A 1 83 ? -7.145 4.391 5.555 1.00 95.69 83 LEU A C 1
ATOM 672 O O . LEU A 1 83 ? -6.067 4.756 6.032 1.00 95.69 83 LEU A O 1
ATOM 676 N N . PRO A 1 84 ? -8.318 4.744 6.115 1.00 94.00 84 PRO A N 1
ATOM 677 C CA . PRO A 1 84 ? -8.385 5.460 7.385 1.00 94.00 84 PRO A CA 1
ATOM 678 C C . PRO A 1 84 ? -7.932 4.559 8.531 1.00 94.00 84 PRO A C 1
ATOM 680 O O . PRO A 1 84 ? -8.455 3.463 8.702 1.00 94.00 84 PRO A O 1
ATOM 683 N N . THR A 1 85 ? -6.975 5.027 9.329 1.00 89.44 85 THR A N 1
ATOM 684 C CA . THR A 1 85 ? -6.396 4.240 10.428 1.00 89.44 85 THR A CA 1
ATOM 685 C C . THR A 1 85 ? -7.021 4.526 11.791 1.00 89.44 85 THR A C 1
ATOM 687 O O . THR A 1 85 ? -6.877 3.726 12.713 1.00 89.44 85 THR A O 1
ATOM 690 N N . GLU A 1 86 ? -7.747 5.636 11.938 1.00 87.44 86 GLU A N 1
ATOM 691 C CA . GLU A 1 86 ? -8.499 5.932 13.161 1.00 87.44 86 GLU A CA 1
ATOM 692 C C . GLU A 1 86 ? -9.610 4.893 13.365 1.00 87.44 86 GLU A C 1
ATOM 694 O O . GLU A 1 86 ? -10.479 4.737 12.510 1.00 87.44 86 GLU A O 1
ATOM 699 N N . GLY A 1 87 ? -9.579 4.186 14.498 1.00 84.81 87 GLY A N 1
ATOM 700 C CA . GLY A 1 87 ? -10.489 3.070 14.792 1.00 84.81 87 GLY A CA 1
ATOM 701 C C . GLY A 1 87 ? -9.993 1.694 14.325 1.00 84.81 87 GLY A C 1
ATOM 702 O O . GLY A 1 87 ? -10.616 0.690 14.650 1.00 84.81 87 GLY A O 1
ATOM 703 N N . LEU A 1 88 ? -8.855 1.613 13.621 1.00 90.75 88 LEU A N 1
ATOM 704 C CA . LEU A 1 88 ? -8.249 0.345 13.176 1.00 90.75 88 LEU A CA 1
ATOM 705 C C . LEU A 1 88 ? -7.089 -0.126 14.060 1.00 90.75 88 LEU A C 1
ATOM 707 O O . LEU A 1 88 ? -6.364 -1.050 13.709 1.00 90.75 88 LEU A O 1
ATOM 711 N N . ARG A 1 89 ? -6.882 0.507 15.209 1.00 83.88 89 ARG A N 1
ATOM 712 C CA . ARG A 1 89 ? -5.689 0.278 16.022 1.00 83.88 89 ARG A CA 1
ATOM 713 C C . ARG A 1 89 ? -5.616 -1.124 16.628 1.00 83.88 89 ARG A C 1
ATOM 715 O O . ARG A 1 89 ? -4.524 -1.676 16.758 1.00 83.88 89 ARG A O 1
ATOM 722 N N . GLU A 1 90 ? -6.762 -1.690 16.995 1.00 84.56 90 GLU A N 1
ATOM 723 C CA . GLU A 1 90 ? -6.834 -2.963 17.717 1.00 84.56 90 GLU A CA 1
ATOM 724 C C . GLU A 1 90 ? -7.042 -4.195 16.827 1.00 84.56 90 GLU A C 1
ATOM 726 O O . GLU A 1 90 ? -7.219 -5.305 17.345 1.00 84.56 90 GLU A O 1
ATOM 731 N N . ILE A 1 91 ? -7.010 -4.013 15.503 1.00 91.94 91 ILE A N 1
ATOM 732 C CA . ILE A 1 91 ? -7.249 -5.105 14.562 1.00 91.94 91 ILE A CA 1
ATOM 733 C C . ILE A 1 91 ? -6.130 -6.148 14.631 1.00 91.94 91 ILE A C 1
ATOM 735 O O . ILE A 1 91 ? -4.953 -5.814 14.747 1.00 91.94 91 ILE A O 1
ATOM 739 N N . ASP A 1 92 ? -6.507 -7.414 14.503 1.00 93.06 92 ASP A N 1
ATOM 740 C CA . ASP A 1 92 ? -5.616 -8.560 14.348 1.00 93.06 92 ASP A CA 1
ATOM 741 C C . ASP A 1 92 ? -5.364 -8.875 12.867 1.00 93.06 92 ASP A C 1
ATOM 743 O O . ASP A 1 92 ? -4.252 -9.258 12.493 1.00 93.06 92 ASP A O 1
ATOM 747 N N . THR A 1 93 ? -6.382 -8.705 12.016 1.00 97.12 93 THR A N 1
ATOM 748 C CA . THR A 1 93 ? -6.319 -9.085 10.600 1.00 97.12 93 THR A CA 1
ATOM 749 C C . THR A 1 93 ? -6.882 -7.995 9.692 1.00 97.12 93 THR A C 1
ATOM 751 O O . THR A 1 93 ? -8.025 -7.560 9.851 1.00 97.12 93 THR A O 1
ATOM 754 N N . LEU A 1 94 ? -6.090 -7.611 8.690 1.00 98.00 94 LEU A N 1
ATOM 755 C CA . LEU A 1 94 ? -6.454 -6.655 7.645 1.00 98.00 94 LEU A CA 1
ATOM 756 C C . LEU A 1 94 ? -6.450 -7.348 6.281 1.00 98.00 94 LEU A C 1
ATOM 758 O O . LEU A 1 94 ? -5.438 -7.932 5.891 1.00 98.00 94 LEU A O 1
ATOM 762 N N . LYS A 1 95 ? -7.549 -7.250 5.528 1.00 98.50 95 LYS A N 1
ATOM 763 C CA . LYS A 1 95 ? -7.617 -7.717 4.137 1.00 98.50 95 LYS A CA 1
ATOM 764 C C . LYS A 1 95 ? -7.915 -6.581 3.163 1.00 98.50 95 LYS A C 1
ATOM 766 O O . LYS A 1 95 ? -8.880 -5.840 3.308 1.00 98.50 95 LYS A O 1
ATOM 771 N N . LEU A 1 96 ? -7.064 -6.484 2.156 1.00 97.81 96 LEU A N 1
ATOM 772 C CA . LEU A 1 96 ? -6.996 -5.502 1.079 1.00 97.81 96 LEU A CA 1
ATOM 773 C C . LEU A 1 96 ? -6.570 -6.214 -0.213 1.00 97.81 96 LEU A C 1
ATOM 775 O O . LEU A 1 96 ? -5.702 -5.748 -0.947 1.00 97.81 96 LEU A O 1
ATOM 779 N N . GLN A 1 97 ? -7.111 -7.404 -0.477 1.00 97.19 97 GLN A N 1
ATOM 780 C CA . GLN A 1 97 ? -6.784 -8.137 -1.698 1.00 97.19 97 GLN A CA 1
ATOM 781 C C . GLN A 1 97 ? -7.542 -7.530 -2.877 1.00 97.19 97 GLN A C 1
ATOM 783 O O . GLN A 1 97 ? -8.728 -7.227 -2.762 1.00 97.19 97 GLN A O 1
ATOM 788 N N . ASN A 1 98 ? -6.903 -7.406 -4.039 1.00 96.69 98 ASN A N 1
ATOM 789 C CA . ASN A 1 98 ? -7.526 -6.854 -5.246 1.00 96.69 98 ASN A CA 1
ATOM 790 C C . ASN A 1 98 ? -8.087 -5.419 -5.063 1.00 96.69 98 ASN A C 1
ATOM 792 O O . ASN A 1 98 ? -9.155 -5.084 -5.567 1.00 96.69 98 ASN A O 1
ATOM 796 N N . THR A 1 99 ? -7.363 -4.570 -4.333 1.00 96.50 99 THR A N 1
ATOM 797 C CA . THR A 1 99 ? -7.620 -3.136 -4.118 1.00 96.50 99 THR A CA 1
ATOM 798 C C . THR A 1 99 ? -6.529 -2.298 -4.788 1.00 96.50 99 THR A C 1
ATOM 800 O O . THR A 1 99 ? -5.778 -1.578 -4.131 1.00 96.50 99 THR A O 1
ATOM 803 N N . LYS A 1 100 ? -6.404 -2.413 -6.115 1.00 93.06 100 LYS A N 1
ATOM 804 C CA . LYS A 1 100 ? -5.293 -1.818 -6.888 1.00 93.06 100 LYS A CA 1
ATOM 805 C C . LYS A 1 100 ? -5.189 -0.293 -6.769 1.00 93.06 100 LYS A C 1
ATOM 807 O O . LYS A 1 100 ? -4.106 0.270 -6.867 1.00 93.06 100 LYS A O 1
ATOM 812 N N . SER A 1 101 ? -6.309 0.378 -6.522 1.00 94.12 101 SER A N 1
ATOM 813 C CA . SER A 1 101 ? -6.371 1.829 -6.320 1.00 94.12 101 SER A CA 1
ATOM 814 C C . SER A 1 101 ? -5.672 2.310 -5.044 1.00 94.12 101 SER A C 1
ATOM 816 O O . SER A 1 101 ? -5.325 3.488 -4.960 1.00 94.12 101 SER A O 1
ATOM 818 N N . LEU A 1 102 ? -5.469 1.434 -4.052 1.00 94.50 102 LEU A N 1
ATOM 819 C CA . LEU A 1 102 ? -4.762 1.766 -2.820 1.00 94.50 102 LEU A CA 1
ATOM 820 C C . LEU A 1 102 ? -3.259 1.625 -3.060 1.00 94.50 102 LEU A C 1
ATOM 822 O O . LEU A 1 102 ? -2.685 0.554 -2.882 1.00 94.50 102 LEU A O 1
ATOM 826 N N . LYS A 1 103 ? -2.632 2.721 -3.480 1.00 90.38 103 LYS A N 1
ATOM 827 C CA . LYS A 1 103 ? -1.197 2.754 -3.766 1.00 90.38 103 LYS A CA 1
ATOM 828 C C . LYS A 1 103 ? -0.359 2.892 -2.496 1.00 90.38 103 LYS A C 1
ATOM 830 O O . LYS A 1 103 ? 0.597 2.159 -2.311 1.00 90.38 103 LYS A O 1
ATOM 835 N N . VAL A 1 104 ? -0.730 3.756 -1.559 1.00 89.62 104 VAL A N 1
ATOM 836 C CA . VAL A 1 104 ? 0.087 3.988 -0.354 1.00 89.62 104 VAL A CA 1
ATOM 837 C C . VAL A 1 104 ? -0.471 3.209 0.833 1.00 89.62 104 VAL A C 1
ATOM 839 O O . VAL A 1 104 ? -1.649 3.347 1.170 1.00 89.62 104 VAL A O 1
ATOM 842 N N . PHE A 1 105 ? 0.378 2.409 1.482 1.00 92.50 105 PHE A N 1
ATOM 843 C CA . PHE A 1 105 ? 0.033 1.746 2.737 1.00 92.50 105 PHE A CA 1
ATOM 844 C C . PHE A 1 105 ? 0.311 2.684 3.928 1.00 92.50 105 PHE A C 1
ATOM 846 O O . PHE A 1 105 ? 1.334 3.367 3.937 1.00 92.50 105 PHE A O 1
ATOM 853 N N . PRO A 1 106 ? -0.577 2.776 4.934 1.00 92.12 106 PRO A N 1
ATOM 854 C CA . PRO A 1 106 ? -0.317 3.591 6.119 1.00 92.12 106 PRO A CA 1
ATOM 855 C C . PRO A 1 106 ? 0.878 3.097 6.943 1.00 92.12 106 PRO A C 1
ATOM 857 O O . PRO A 1 106 ? 1.332 1.965 6.801 1.00 92.12 106 PRO A O 1
ATOM 860 N N . SER A 1 107 ? 1.365 3.938 7.859 1.00 89.75 107 SER A N 1
ATOM 861 C CA . SER A 1 107 ? 2.413 3.542 8.805 1.00 89.75 107 SER A CA 1
ATOM 862 C C . SER A 1 107 ? 2.002 2.298 9.599 1.00 89.75 107 SER A C 1
ATOM 864 O O . SER A 1 107 ? 0.888 2.232 10.125 1.00 89.75 107 SER A O 1
ATOM 866 N N . VAL A 1 108 ? 2.915 1.331 9.724 1.00 90.38 108 VAL A N 1
ATOM 867 C CA . VAL A 1 108 ? 2.691 0.104 10.508 1.00 90.38 108 VAL A CA 1
ATOM 868 C C . VAL A 1 108 ? 2.442 0.410 11.984 1.00 90.38 108 VAL A C 1
ATOM 870 O O . VAL A 1 108 ? 1.685 -0.305 12.634 1.00 90.38 108 VAL A O 1
ATOM 873 N N . PHE A 1 109 ? 2.977 1.531 12.476 1.00 84.75 109 PHE A N 1
ATOM 874 C CA . PHE A 1 109 ? 2.779 2.003 13.844 1.00 84.75 109 PHE A CA 1
ATOM 875 C C . PHE A 1 109 ? 1.337 2.400 14.155 1.00 84.75 109 PHE A C 1
ATOM 877 O O . PHE A 1 109 ? 1.015 2.577 15.318 1.00 84.75 109 PHE A O 1
ATOM 884 N N . ASN A 1 110 ? 0.449 2.497 13.160 1.00 85.06 110 ASN A N 1
ATOM 885 C CA . ASN A 1 110 ? -0.966 2.783 13.393 1.00 85.06 110 ASN A CA 1
ATOM 886 C C . ASN A 1 110 ? -1.754 1.556 13.890 1.00 85.06 110 ASN A C 1
ATOM 888 O O . ASN A 1 110 ? -2.907 1.703 14.300 1.00 85.06 110 ASN A O 1
ATOM 892 N N . TYR A 1 111 ? -1.154 0.360 13.865 1.00 86.88 111 TYR A N 1
ATOM 893 C CA . TYR A 1 111 ? -1.804 -0.894 14.238 1.00 86.88 111 TYR A CA 1
ATOM 894 C C . TYR A 1 111 ? -1.071 -1.552 15.407 1.00 86.88 111 TYR A C 1
ATOM 896 O O . TYR A 1 111 ? 0.023 -2.081 15.251 1.00 86.88 111 TYR A O 1
ATOM 904 N N . GLN A 1 112 ? -1.685 -1.576 16.586 1.00 78.75 112 GLN A N 1
ATOM 905 C CA . GLN A 1 112 ? -1.040 -2.102 17.789 1.00 78.75 112 GLN A CA 1
ATOM 906 C C . GLN A 1 112 ? -1.041 -3.630 17.841 1.00 78.75 112 GLN A C 1
ATOM 908 O O . GLN A 1 112 ? -0.096 -4.233 18.350 1.00 78.75 112 GLN A O 1
ATOM 913 N N . PHE A 1 113 ? -2.110 -4.262 17.345 1.00 83.56 113 PHE A N 1
ATOM 914 C CA . PHE A 1 113 ? -2.320 -5.701 17.512 1.00 83.56 113 PHE A CA 1
ATOM 915 C C . PHE A 1 113 ? -2.314 -6.509 16.215 1.00 83.56 113 PHE A C 1
ATOM 917 O O . PHE A 1 113 ? -2.551 -7.717 16.264 1.00 83.56 113 PHE A O 1
ATOM 924 N N . LEU A 1 114 ? -1.942 -5.900 15.085 1.00 90.62 114 LEU A N 1
ATOM 925 C CA . LEU A 1 114 ? -1.976 -6.563 13.782 1.00 90.62 114 LEU A CA 1
ATOM 926 C C . LEU A 1 114 ? -1.068 -7.799 13.768 1.00 90.62 114 LEU A C 1
ATOM 928 O O . LEU A 1 114 ? 0.100 -7.746 14.154 1.00 90.62 114 LEU A O 1
ATOM 932 N N . LYS A 1 115 ? -1.629 -8.936 13.367 1.00 92.12 115 LYS A N 1
ATOM 933 C CA . LYS A 1 115 ? -0.954 -10.236 13.242 1.00 92.12 115 LYS A CA 1
ATOM 934 C C . LYS A 1 115 ? -0.806 -10.637 11.785 1.00 92.12 115 LYS A C 1
ATOM 936 O O . LYS A 1 115 ? 0.198 -11.244 11.421 1.00 92.12 115 LYS A O 1
ATOM 941 N N . GLU A 1 116 ? -1.804 -10.312 10.969 1.00 96.12 116 GLU A N 1
ATOM 942 C CA . GLU A 1 116 ? -1.886 -10.778 9.591 1.00 96.12 116 GLU A CA 1
ATOM 943 C C . GLU A 1 116 ? -2.431 -9.696 8.650 1.00 96.12 116 GLU A C 1
ATOM 945 O O . GLU A 1 116 ? -3.454 -9.067 8.923 1.00 96.12 116 GLU A O 1
ATOM 950 N N . ALA A 1 117 ? -1.756 -9.495 7.520 1.00 97.62 117 ALA A N 1
ATOM 951 C CA . ALA A 1 117 ? -2.123 -8.522 6.501 1.00 97.62 117 ALA A CA 1
ATOM 952 C C . ALA A 1 117 ? -2.158 -9.184 5.118 1.00 97.62 117 ALA A C 1
ATOM 954 O O . ALA A 1 117 ? -1.154 -9.699 4.631 1.00 97.62 117 ALA A O 1
ATOM 955 N N . TRP A 1 118 ? -3.316 -9.142 4.465 1.00 98.12 118 TRP A N 1
ATOM 956 C CA . TRP A 1 118 ? -3.510 -9.620 3.099 1.00 98.12 118 TRP A CA 1
ATOM 957 C C . TRP A 1 118 ? -3.654 -8.425 2.173 1.00 98.12 118 TRP A C 1
ATOM 959 O O . TRP A 1 118 ? -4.720 -7.831 2.081 1.00 98.12 118 TRP A O 1
ATOM 969 N N . LEU A 1 119 ? -2.580 -8.053 1.506 1.00 96.69 119 LEU A N 1
ATOM 970 C CA . LEU A 1 119 ? -2.459 -6.856 0.694 1.00 96.69 119 LEU A CA 1
ATOM 971 C C . LEU A 1 119 ? -2.551 -7.206 -0.795 1.00 96.69 119 LEU A C 1
ATOM 973 O O . LEU A 1 119 ? -2.498 -8.369 -1.198 1.00 96.69 119 LEU A O 1
ATOM 977 N N . THR A 1 120 ? -2.728 -6.185 -1.629 1.00 95.12 120 THR A N 1
ATOM 978 C CA . THR A 1 120 ? -2.732 -6.362 -3.090 1.00 95.12 120 THR A CA 1
ATOM 979 C C . THR A 1 120 ? -1.322 -6.445 -3.641 1.00 95.12 120 THR A C 1
ATOM 981 O O . THR A 1 120 ? -1.071 -7.188 -4.587 1.00 95.12 120 THR A O 1
ATOM 984 N N . TYR A 1 121 ? -0.409 -5.694 -3.038 1.00 92.19 121 TYR A N 1
ATOM 985 C CA . TYR A 1 121 ? 0.901 -5.479 -3.598 1.00 92.19 121 TYR A CA 1
ATOM 986 C C . TYR A 1 121 ? 2.017 -5.978 -2.676 1.00 92.19 121 TYR A C 1
ATOM 988 O O . TYR A 1 121 ? 1.999 -5.652 -1.486 1.00 92.19 121 TYR A O 1
ATOM 996 N N . PRO A 1 122 ? 3.021 -6.702 -3.207 1.00 92.00 122 PRO A N 1
ATOM 997 C CA . PRO A 1 122 ? 4.116 -7.229 -2.392 1.00 92.00 122 PRO A CA 1
ATOM 998 C C . PRO A 1 122 ? 4.944 -6.145 -1.685 1.00 92.00 122 PRO A C 1
ATOM 1000 O O . PRO A 1 122 ? 5.381 -6.339 -0.552 1.00 92.00 122 PRO A O 1
ATOM 1003 N N . TYR A 1 123 ? 5.118 -4.975 -2.310 1.00 88.44 123 TYR A N 1
ATOM 1004 C CA . TYR A 1 123 ? 5.891 -3.864 -1.741 1.00 88.44 123 TYR A CA 1
ATOM 1005 C C . TYR A 1 123 ? 5.251 -3.252 -0.487 1.00 88.44 123 TYR A C 1
ATOM 1007 O O . TYR A 1 123 ? 5.962 -2.706 0.353 1.00 88.44 123 TYR A O 1
ATOM 1015 N N . HIS A 1 124 ? 3.935 -3.388 -0.279 1.00 92.38 124 HIS A N 1
ATOM 1016 C CA . HIS A 1 124 ? 3.322 -2.954 0.981 1.00 92.38 124 HIS A CA 1
ATOM 1017 C C . HIS A 1 124 ? 3.817 -3.787 2.165 1.00 92.38 124 HIS A C 1
ATOM 1019 O O . HIS A 1 124 ? 3.944 -3.270 3.272 1.00 92.38 124 HIS A O 1
ATOM 1025 N N . CYS A 1 125 ? 4.179 -5.054 1.936 1.00 93.31 125 CYS A N 1
ATOM 1026 C CA . CYS A 1 125 ? 4.774 -5.891 2.972 1.00 93.31 125 CYS A CA 1
ATOM 1027 C C . CYS A 1 125 ? 6.181 -5.429 3.382 1.00 93.31 125 CYS A C 1
ATOM 1029 O O . CYS A 1 125 ? 6.643 -5.761 4.476 1.00 93.31 125 CYS A O 1
ATOM 1031 N N . CYS A 1 126 ? 6.856 -4.623 2.559 1.00 90.75 126 CYS A N 1
ATOM 1032 C CA . CYS A 1 126 ? 8.149 -4.037 2.902 1.00 90.75 126 CYS A CA 1
ATOM 1033 C C . CYS A 1 126 ? 8.042 -3.017 4.039 1.00 90.75 126 CYS A C 1
ATOM 1035 O O . CYS A 1 126 ? 8.993 -2.884 4.803 1.00 90.75 126 CYS A O 1
ATOM 1037 N N . ALA A 1 127 ? 6.881 -2.379 4.230 1.00 91.12 127 ALA A N 1
ATOM 1038 C CA . ALA A 1 127 ? 6.652 -1.449 5.336 1.00 91.12 127 ALA A CA 1
ATOM 1039 C C . ALA A 1 127 ? 6.815 -2.111 6.718 1.00 91.12 127 ALA A C 1
ATOM 1041 O O . ALA A 1 127 ? 7.248 -1.455 7.661 1.00 91.12 127 ALA A O 1
ATOM 1042 N N . PHE A 1 128 ? 6.523 -3.413 6.833 1.00 90.88 128 PHE A N 1
ATOM 1043 C CA . PHE A 1 128 ? 6.718 -4.189 8.066 1.00 90.88 128 PHE A CA 1
ATOM 1044 C C . PHE A 1 128 ? 8.180 -4.572 8.302 1.00 90.88 128 PHE A C 1
ATOM 1046 O O . PHE A 1 128 ? 8.614 -4.664 9.445 1.00 90.88 128 PHE A O 1
ATOM 1053 N N . LYS A 1 129 ? 8.947 -4.789 7.225 1.00 88.31 129 LYS A N 1
ATOM 1054 C CA . LYS A 1 129 ? 10.371 -5.145 7.303 1.00 88.31 129 LYS A CA 1
ATOM 1055 C C . LYS A 1 129 ? 11.287 -3.932 7.431 1.00 88.31 129 LYS A C 1
ATOM 1057 O O . LYS A 1 129 ? 12.348 -4.043 8.027 1.00 88.31 129 LYS A O 1
ATOM 1062 N N . PHE A 1 130 ? 10.896 -2.794 6.869 1.00 88.00 130 PHE A N 1
ATOM 1063 C CA . PHE A 1 130 ? 11.712 -1.584 6.831 1.00 88.00 130 PHE A CA 1
ATOM 1064 C C . PHE A 1 130 ? 10.883 -0.337 7.209 1.00 88.00 130 PHE A C 1
ATOM 1066 O O . PHE A 1 130 ? 10.710 0.564 6.379 1.00 88.00 130 PHE A O 1
ATOM 1073 N N . PRO A 1 131 ? 10.361 -0.240 8.455 1.00 86.69 131 PRO A N 1
ATOM 1074 C CA . PRO A 1 131 ? 9.501 0.879 8.857 1.00 86.69 131 PRO A CA 1
ATOM 1075 C C . PRO A 1 131 ? 10.175 2.257 8.750 1.00 86.69 131 PRO A C 1
ATOM 1077 O O . PRO A 1 131 ? 9.507 3.236 8.415 1.00 86.69 131 PRO A O 1
ATOM 1080 N N . TRP A 1 132 ? 11.495 2.339 8.979 1.00 83.81 132 TRP A N 1
ATOM 1081 C CA . TRP A 1 132 ? 12.243 3.604 8.911 1.00 83.81 132 TRP A CA 1
ATOM 1082 C C . TRP A 1 132 ? 12.284 4.188 7.491 1.00 83.81 132 TRP A C 1
ATOM 1084 O O . TRP A 1 132 ? 12.171 5.401 7.326 1.00 83.81 132 TRP A O 1
ATOM 1094 N N . THR A 1 133 ? 12.427 3.338 6.466 1.00 83.62 133 THR A N 1
ATOM 1095 C CA . THR A 1 133 ? 12.467 3.765 5.058 1.00 83.62 133 THR A CA 1
ATOM 1096 C C . THR A 1 133 ? 11.076 4.106 4.544 1.00 83.62 133 THR A C 1
ATOM 1098 O O . THR A 1 133 ? 10.913 5.002 3.718 1.00 83.62 133 THR A O 1
ATOM 1101 N N . HIS A 1 134 ? 10.059 3.395 5.032 1.00 85.88 134 HIS A N 1
ATOM 1102 C CA . HIS A 1 134 ? 8.679 3.607 4.614 1.00 85.88 134 HIS A CA 1
ATOM 1103 C C . HIS A 1 134 ? 8.155 4.969 5.089 1.00 85.88 134 HIS A C 1
ATOM 1105 O O . HIS A 1 134 ? 7.612 5.738 4.300 1.00 85.88 134 HIS A O 1
ATOM 1111 N N . ASN A 1 135 ? 8.340 5.295 6.373 1.00 84.62 135 ASN A N 1
ATOM 1112 C CA . ASN A 1 135 ? 7.991 6.607 6.908 1.00 84.62 135 ASN A CA 1
ATOM 1113 C C . ASN A 1 135 ? 8.933 7.002 8.050 1.00 84.62 135 ASN A C 1
ATOM 1115 O O . ASN A 1 135 ? 8.691 6.697 9.219 1.00 84.62 135 ASN A O 1
ATOM 1119 N N . ARG A 1 136 ? 9.992 7.732 7.692 1.00 86.25 136 ARG A N 1
ATOM 1120 C CA . ARG A 1 136 ? 11.019 8.188 8.632 1.00 86.25 136 ARG A CA 1
ATOM 1121 C C . ARG A 1 136 ? 10.453 9.043 9.767 1.00 86.25 136 ARG A C 1
ATOM 1123 O O . ARG A 1 136 ? 10.837 8.845 10.912 1.00 86.25 136 ARG A O 1
ATOM 1130 N N . GLY A 1 137 ? 9.524 9.952 9.468 1.00 84.12 137 GLY A N 1
ATOM 1131 C CA . GLY A 1 137 ? 8.955 10.851 10.475 1.00 84.12 137 GLY A CA 1
ATOM 1132 C C . GLY A 1 137 ? 8.137 10.110 11.535 1.00 84.12 137 GLY A C 1
ATOM 1133 O O . GLY A 1 137 ? 8.294 10.361 12.726 1.00 84.12 137 GLY A O 1
ATOM 1134 N N . GLU A 1 138 ? 7.293 9.164 11.120 1.00 82.44 138 GLU A N 1
ATOM 1135 C CA . GLU A 1 138 ? 6.521 8.331 12.053 1.00 82.44 138 GLU A CA 1
ATOM 1136 C C . GLU A 1 138 ? 7.418 7.356 12.829 1.00 82.44 138 GLU A C 1
ATOM 1138 O O . GLU A 1 138 ? 7.216 7.160 14.026 1.00 82.44 138 GLU A O 1
ATOM 1143 N N . TYR A 1 139 ? 8.451 6.804 12.183 1.00 85.12 139 TYR A N 1
ATOM 1144 C CA . TYR A 1 139 ? 9.461 5.982 12.851 1.00 85.12 139 TYR A CA 1
ATOM 1145 C C . TYR A 1 139 ? 10.205 6.753 13.946 1.00 85.12 139 TYR A C 1
ATOM 1147 O O . TYR A 1 139 ? 10.322 6.262 15.063 1.00 85.12 139 TYR A O 1
ATOM 1155 N N . GLU A 1 140 ? 10.669 7.973 13.662 1.00 86.06 140 GLU A N 1
ATOM 1156 C CA . GLU A 1 140 ? 11.378 8.811 14.636 1.00 86.06 140 GLU A CA 1
ATOM 1157 C C . GLU A 1 140 ? 10.487 9.172 15.833 1.00 86.06 140 GLU A C 1
ATOM 1159 O O . GLU A 1 140 ? 10.953 9.147 16.971 1.00 86.06 140 GLU A O 1
ATOM 1164 N N . LYS A 1 141 ? 9.197 9.465 15.610 1.00 80.62 141 LYS A N 1
ATOM 1165 C CA . LYS A 1 141 ? 8.231 9.675 16.704 1.00 80.62 141 LYS A CA 1
ATOM 1166 C C . LYS A 1 141 ? 8.048 8.415 17.549 1.00 80.62 141 LYS A C 1
ATOM 1168 O O . LYS A 1 141 ? 8.108 8.492 18.772 1.00 80.62 141 LYS A O 1
ATOM 1173 N N . HIS A 1 142 ? 7.853 7.262 16.908 1.00 79.44 142 HIS A N 1
ATOM 1174 C CA . HIS A 1 142 ? 7.679 5.993 17.611 1.00 79.44 142 HIS A CA 1
ATOM 1175 C C . HIS A 1 142 ? 8.937 5.600 18.397 1.00 79.44 142 HIS A C 1
ATOM 1177 O O . HIS A 1 142 ? 8.834 5.191 19.547 1.00 79.44 142 HIS A O 1
ATOM 1183 N N . SER A 1 143 ? 10.126 5.784 17.819 1.00 83.44 143 SER A N 1
ATOM 1184 C CA . SER A 1 143 ? 11.402 5.505 18.486 1.00 83.44 143 SER A CA 1
ATOM 1185 C C . SER A 1 143 ? 11.577 6.356 19.743 1.00 83.44 143 SER A C 1
ATOM 1187 O O . SER A 1 143 ? 11.908 5.813 20.791 1.00 83.44 143 SER A O 1
ATOM 1189 N N . ARG A 1 144 ? 11.290 7.665 19.663 1.00 80.75 144 ARG A N 1
ATOM 1190 C CA . ARG A 1 144 ? 11.336 8.570 20.824 1.00 80.75 144 ARG A CA 1
ATOM 1191 C C . ARG A 1 144 ? 10.323 8.181 21.897 1.00 80.75 144 ARG A C 1
ATOM 1193 O O . ARG A 1 144 ? 10.646 8.201 23.078 1.00 80.75 144 ARG A O 1
ATOM 1200 N N . PHE A 1 145 ? 9.117 7.786 21.492 1.00 75.88 145 PHE A N 1
ATOM 1201 C CA . PHE A 1 145 ? 8.098 7.290 22.417 1.00 75.88 145 PHE A CA 1
ATOM 1202 C C . PHE A 1 145 ? 8.564 6.036 23.172 1.00 75.88 145 PHE A C 1
ATOM 1204 O O . PHE A 1 145 ? 8.404 5.957 24.387 1.00 75.88 145 PHE A O 1
ATOM 1211 N N . ILE A 1 146 ? 9.159 5.068 22.470 1.00 75.69 146 ILE A N 1
ATOM 1212 C CA . ILE A 1 146 ? 9.678 3.839 23.087 1.00 75.69 146 ILE A CA 1
ATOM 1213 C C . ILE A 1 146 ? 10.862 4.134 24.017 1.00 75.69 146 ILE A C 1
ATOM 1215 O O . ILE A 1 146 ? 10.938 3.543 25.089 1.00 75.69 146 ILE A O 1
ATOM 1219 N N . GLU A 1 147 ? 11.752 5.053 23.644 1.00 77.56 147 GLU A N 1
ATOM 1220 C CA . GLU A 1 147 ? 12.884 5.481 24.475 1.00 77.56 147 GLU A CA 1
ATOM 1221 C C . GLU A 1 147 ? 12.409 6.106 25.795 1.00 77.56 147 GLU A C 1
ATOM 1223 O O . GLU A 1 147 ? 12.787 5.637 26.866 1.00 77.56 147 GLU A O 1
ATOM 1228 N N . GLN A 1 148 ? 11.478 7.065 25.732 1.00 73.44 148 GLN A N 1
ATOM 1229 C CA . GLN A 1 148 ? 10.880 7.682 26.924 1.00 73.44 148 GLN A CA 1
ATOM 1230 C C . GLN A 1 148 ? 10.151 6.661 27.805 1.00 73.44 148 GLN A C 1
ATOM 1232 O O . GLN A 1 148 ? 10.196 6.736 29.033 1.00 73.44 148 GLN A O 1
ATOM 1237 N N . LEU A 1 149 ? 9.486 5.679 27.192 1.00 71.50 149 LEU A N 1
ATOM 1238 C CA . LEU A 1 149 ? 8.836 4.598 27.925 1.00 71.50 149 LEU A CA 1
ATOM 1239 C C . LEU A 1 149 ? 9.853 3.682 28.626 1.00 71.50 149 LEU A C 1
ATOM 1241 O O . LEU A 1 149 ? 9.593 3.221 29.735 1.00 71.50 149 LEU A O 1
ATOM 1245 N N . HIS A 1 150 ? 11.009 3.430 28.010 1.00 73.50 150 HIS A N 1
ATOM 1246 C CA . HIS A 1 150 ? 12.084 2.643 28.615 1.00 73.50 150 HIS A CA 1
ATOM 1247 C C . HIS A 1 150 ? 12.687 3.365 29.824 1.00 73.50 150 HIS A C 1
ATOM 1249 O O . HIS A 1 150 ? 12.796 2.778 30.899 1.00 73.50 150 HIS A O 1
ATOM 1255 N N . GLU A 1 151 ? 12.972 4.662 29.685 1.00 71.62 151 GLU A N 1
ATOM 1256 C CA . GLU A 1 151 ? 13.439 5.508 30.789 1.00 71.62 151 GLU A CA 1
ATOM 1257 C C . GLU A 1 151 ? 12.433 5.540 31.948 1.00 71.62 151 GLU A C 1
ATOM 1259 O O . GLU A 1 151 ? 12.817 5.439 33.119 1.00 71.62 151 GLU A O 1
ATOM 1264 N N . ALA A 1 152 ? 11.132 5.611 31.632 1.00 67.56 152 ALA A N 1
ATOM 1265 C CA . ALA A 1 152 ? 10.063 5.508 32.623 1.00 67.56 152 ALA A CA 1
ATOM 1266 C C . ALA A 1 152 ? 10.170 4.206 33.422 1.00 67.56 152 ALA A C 1
ATOM 1268 O O . ALA A 1 152 ? 10.109 4.222 34.653 1.00 67.56 152 ALA A O 1
ATOM 1269 N N . CYS A 1 153 ? 10.340 3.094 32.708 1.00 68.06 153 CYS A N 1
ATOM 1270 C CA . CYS A 1 153 ? 10.371 1.749 33.260 1.00 68.06 153 CYS A CA 1
ATOM 1271 C C . CYS A 1 153 ? 11.602 1.451 34.117 1.00 68.06 153 CYS A C 1
ATOM 1273 O O . CYS A 1 153 ? 11.486 0.741 35.118 1.00 68.06 153 CYS A O 1
ATOM 1275 N N . ASP A 1 154 ? 12.756 2.016 33.772 1.00 68.62 154 ASP A N 1
ATOM 1276 C CA . ASP A 1 154 ? 13.981 1.871 34.563 1.00 68.62 154 ASP A CA 1
ATOM 1277 C C . ASP A 1 154 ? 13.939 2.693 35.862 1.00 68.62 154 ASP A C 1
ATOM 1279 O O . ASP A 1 154 ? 14.590 2.362 36.863 1.00 68.62 154 ASP A O 1
ATOM 1283 N N . SER A 1 155 ? 13.137 3.759 35.892 1.00 64.25 155 SER A N 1
ATOM 1284 C CA . SER A 1 155 ? 13.000 4.613 37.065 1.00 64.25 155 SER A CA 1
ATOM 1285 C C . SER A 1 155 ? 12.068 3.987 38.120 1.00 64.25 155 SER A C 1
ATOM 1287 O O . SER A 1 155 ? 10.850 3.928 37.983 1.00 64.25 155 SER A O 1
ATOM 1289 N N . ARG A 1 156 ? 12.634 3.544 39.252 1.00 53.00 156 ARG A N 1
ATOM 1290 C CA . ARG A 1 156 ? 11.892 2.869 40.345 1.00 53.00 156 ARG A CA 1
ATOM 1291 C C . ARG A 1 156 ? 10.773 3.694 41.010 1.00 53.00 156 ARG A C 1
ATOM 1293 O O . ARG A 1 156 ? 10.020 3.123 41.792 1.00 53.00 156 ARG A O 1
ATOM 1300 N N . ASN A 1 157 ? 10.672 4.995 40.725 1.00 53.44 157 ASN A N 1
ATOM 1301 C CA . ASN A 1 157 ? 9.795 5.941 41.426 1.00 53.44 157 ASN A CA 1
ATOM 1302 C C . ASN A 1 157 ? 8.930 6.823 40.505 1.00 53.44 157 ASN A C 1
ATOM 1304 O O . ASN A 1 157 ? 8.241 7.700 41.025 1.00 53.44 157 ASN A O 1
ATOM 1308 N N . SER A 1 158 ? 8.949 6.651 39.179 1.00 50.12 158 SER A N 1
ATOM 1309 C CA . SER A 1 158 ? 8.190 7.560 38.309 1.00 50.12 158 SER A CA 1
ATOM 1310 C C . SER A 1 158 ? 6.801 7.022 37.989 1.00 50.12 158 SER A C 1
ATOM 1312 O O . SER A 1 158 ? 6.636 5.918 37.477 1.00 50.12 158 SER A O 1
ATOM 1314 N N . THR A 1 159 ? 5.782 7.837 38.254 1.00 49.94 159 THR A N 1
ATOM 1315 C CA . THR A 1 159 ? 4.465 7.684 37.631 1.00 49.94 159 THR A CA 1
ATOM 1316 C C . THR A 1 159 ? 4.534 8.213 36.194 1.00 49.94 159 THR A C 1
ATOM 1318 O O . THR A 1 159 ? 5.322 9.109 35.893 1.00 49.94 159 THR A O 1
ATOM 1321 N N . ILE A 1 160 ? 3.706 7.688 35.286 1.00 48.25 160 ILE A N 1
ATOM 1322 C CA . ILE A 1 160 ? 3.699 8.087 33.861 1.00 48.25 160 ILE A CA 1
ATOM 1323 C C . ILE A 1 160 ? 3.514 9.606 33.697 1.00 48.25 160 ILE A C 1
ATOM 1325 O O . ILE A 1 160 ? 4.129 10.202 32.818 1.00 48.25 160 ILE A O 1
ATOM 1329 N N . GLY A 1 161 ? 2.747 10.244 34.591 1.00 47.25 161 GLY A N 1
ATOM 1330 C CA . GLY A 1 161 ? 2.557 11.700 34.613 1.00 47.25 161 GLY A CA 1
ATOM 1331 C C . GLY A 1 161 ? 3.821 12.515 34.924 1.00 47.25 161 GLY A C 1
ATOM 1332 O O . GLY A 1 161 ? 3.879 13.688 34.576 1.00 47.25 161 GLY A O 1
ATOM 1333 N N . HIS A 1 162 ? 4.851 11.913 35.532 1.00 48.75 162 HIS A N 1
ATOM 1334 C CA . HIS A 1 162 ? 6.159 12.550 35.735 1.00 48.75 162 HIS A CA 1
ATOM 1335 C C . HIS A 1 162 ? 7.143 12.306 34.584 1.00 48.75 162 HIS A C 1
ATOM 1337 O O . HIS A 1 162 ? 8.064 13.103 34.409 1.00 48.75 162 HIS A O 1
ATOM 1343 N N . VAL A 1 163 ? 6.961 11.233 33.806 1.00 47.88 163 VAL A N 1
ATOM 1344 C CA . VAL A 1 163 ? 7.851 10.887 32.681 1.00 47.88 163 VAL A CA 1
ATOM 1345 C C . VAL A 1 163 ? 7.407 11.556 31.388 1.00 47.88 163 VAL A C 1
ATOM 1347 O O . VAL A 1 163 ? 8.230 11.956 30.572 1.00 47.88 163 VAL A O 1
ATOM 1350 N N . PHE A 1 164 ? 6.102 11.741 31.226 1.00 51.25 164 PHE A N 1
ATOM 1351 C CA . PHE A 1 164 ? 5.534 12.383 30.059 1.00 51.25 164 PHE A CA 1
ATOM 1352 C C . PHE A 1 164 ? 4.911 13.719 30.434 1.00 51.25 164 PHE A C 1
ATOM 1354 O O . PHE A 1 164 ? 3.888 13.771 31.114 1.00 51.25 164 PHE A O 1
ATOM 1361 N N . LYS A 1 165 ? 5.512 14.805 29.946 1.00 52.69 165 LYS A N 1
ATOM 1362 C CA . LYS A 1 165 ? 4.937 16.148 30.009 1.00 52.69 165 LYS A CA 1
ATOM 1363 C C . LYS A 1 165 ? 4.184 16.418 28.702 1.00 52.69 165 LYS A C 1
ATOM 1365 O O . LYS A 1 165 ? 4.832 16.605 27.673 1.00 52.69 165 LYS A O 1
ATOM 1370 N N . PRO A 1 166 ? 2.839 16.482 28.714 1.00 44.66 166 PRO A N 1
ATOM 1371 C CA . PRO A 1 166 ? 2.031 16.770 27.520 1.00 44.66 166 PRO A CA 1
ATOM 1372 C C . PRO A 1 166 ? 2.380 18.113 26.860 1.00 44.66 166 PRO A C 1
ATOM 1374 O O . PRO A 1 166 ? 2.110 18.321 25.682 1.00 44.66 166 PRO A O 1
ATOM 1377 N N . TYR A 1 167 ? 2.999 19.018 27.622 1.00 45.53 167 TYR A N 1
ATOM 1378 C CA . TYR A 1 167 ? 3.400 20.351 27.183 1.00 45.53 167 TYR A CA 1
ATOM 1379 C C . TYR A 1 167 ? 4.730 20.410 26.413 1.00 45.53 167 TYR A C 1
ATOM 1381 O O . TYR A 1 167 ? 4.972 21.417 25.752 1.00 45.53 167 TYR A O 1
ATOM 1389 N N . ASP A 1 168 ? 5.571 19.368 26.461 1.00 53.03 168 ASP A N 1
ATOM 1390 C CA . ASP A 1 168 ? 6.929 19.432 25.892 1.00 53.03 168 ASP A CA 1
ATOM 1391 C C . ASP A 1 168 ? 7.023 18.887 24.449 1.00 53.03 168 ASP A C 1
ATOM 1393 O O . ASP A 1 168 ? 7.908 19.306 23.703 1.00 53.03 168 ASP A O 1
ATOM 1397 N N . ASP A 1 169 ? 6.104 18.012 24.006 1.00 55.28 169 ASP A N 1
ATOM 1398 C CA . ASP A 1 169 ? 6.036 17.563 22.603 1.00 55.28 169 ASP A CA 1
ATOM 1399 C C . ASP A 1 169 ? 4.611 17.141 22.162 1.00 55.28 169 ASP A C 1
ATOM 1401 O O . ASP A 1 169 ? 4.212 15.982 22.333 1.00 55.28 169 ASP A O 1
ATOM 1405 N N . PRO A 1 170 ? 3.848 18.039 21.507 1.00 59.94 170 PRO A N 1
ATOM 1406 C CA . PRO A 1 170 ? 2.514 17.742 20.975 1.00 59.94 170 PRO A CA 1
ATOM 1407 C C . PRO A 1 170 ? 2.490 16.604 19.940 1.00 59.94 170 PRO A C 1
ATOM 1409 O O . PRO A 1 170 ? 1.440 16.033 19.653 1.00 59.94 170 PRO A O 1
ATOM 1412 N N . SER A 1 171 ? 3.636 16.256 19.338 1.00 55.78 171 SER A N 1
ATOM 1413 C CA . SER A 1 171 ? 3.706 15.218 18.302 1.00 55.78 171 SER A CA 1
ATOM 1414 C C . SER A 1 171 ? 3.577 13.792 18.842 1.00 55.78 171 SER A C 1
ATOM 1416 O O . SER A 1 171 ? 3.321 12.871 18.062 1.00 55.78 171 SER A O 1
ATOM 1418 N N . LEU A 1 172 ? 3.717 13.615 20.159 1.00 58.34 172 LEU A N 1
ATOM 1419 C CA . LEU A 1 172 ? 3.588 12.332 20.851 1.00 58.34 172 LEU A CA 1
ATOM 1420 C C . LEU A 1 172 ? 2.189 12.123 21.451 1.00 58.34 172 LEU A C 1
ATOM 1422 O O . LEU A 1 172 ? 1.892 11.030 21.928 1.00 58.34 172 LEU A O 1
ATOM 1426 N N . GLU A 1 173 ? 1.301 13.121 21.364 1.00 57.66 173 GLU A N 1
ATOM 1427 C CA . GLU A 1 173 ? -0.025 13.079 21.989 1.00 57.66 173 GLU A CA 1
ATOM 1428 C C . GLU A 1 173 ? -0.866 11.881 21.500 1.00 57.66 173 GLU A C 1
ATOM 1430 O O . GLU A 1 173 ? -1.432 11.106 22.270 1.00 57.66 173 GLU A O 1
ATOM 1435 N N . ALA A 1 174 ? -0.861 11.647 20.185 1.00 56.34 174 ALA A N 1
ATOM 1436 C CA . ALA A 1 174 ? -1.555 10.514 19.577 1.00 56.34 174 ALA A CA 1
ATOM 1437 C C . ALA A 1 174 ? -0.953 9.154 19.979 1.00 56.34 174 ALA A C 1
ATOM 1439 O O . ALA A 1 174 ? -1.653 8.137 19.955 1.00 56.34 174 ALA A O 1
ATOM 1440 N N . LEU A 1 175 ? 0.331 9.127 20.360 1.00 59.88 175 LEU A N 1
ATOM 1441 C CA . LEU A 1 175 ? 1.035 7.917 20.774 1.00 59.88 175 LEU A CA 1
ATOM 1442 C C . LEU A 1 175 ? 0.691 7.506 22.214 1.00 59.88 175 LEU A C 1
ATOM 1444 O O . LEU A 1 175 ? 0.846 6.338 22.546 1.00 59.88 175 LEU A O 1
ATOM 1448 N N . PHE A 1 176 ? 0.127 8.392 23.043 1.00 56.44 176 PHE A N 1
ATOM 1449 C CA . PHE A 1 176 ? -0.375 8.019 24.374 1.00 56.44 176 PHE A CA 1
ATOM 1450 C C . PHE A 1 176 ? -1.568 7.100 24.334 1.00 56.44 176 PHE A C 1
ATOM 1452 O O . PHE A 1 176 ? -1.696 6.235 25.199 1.00 56.44 176 PHE A O 1
ATOM 1459 N N . HIS A 1 177 ? -2.426 7.252 23.321 1.00 52.72 177 HIS A N 1
ATOM 1460 C CA . HIS A 1 177 ? -3.510 6.307 23.134 1.00 52.72 177 HIS A C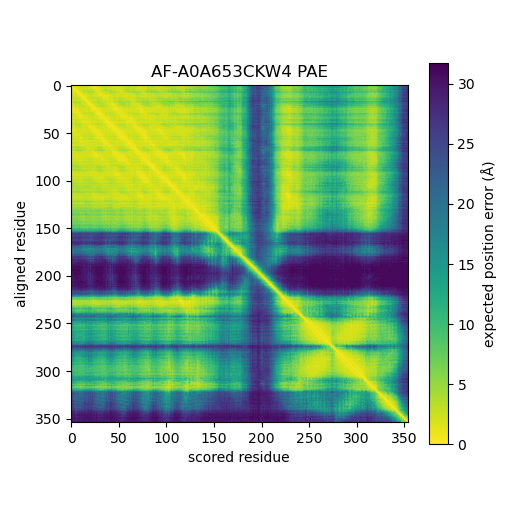A 1
ATOM 1461 C C . HIS A 1 177 ? -2.932 4.886 23.098 1.00 52.72 177 HIS A C 1
ATOM 1463 O O . HIS A 1 177 ? -3.557 4.027 23.713 1.00 52.72 177 HIS A O 1
ATOM 1469 N N . PHE A 1 178 ? -1.740 4.696 22.489 1.00 52.66 178 PHE A N 1
ATOM 1470 C CA . PHE A 1 178 ? -0.689 3.657 22.671 1.00 52.66 178 PHE A CA 1
ATOM 1471 C C . PHE A 1 178 ? -0.775 2.775 23.914 1.00 52.66 178 PHE A C 1
ATOM 1473 O O . PHE A 1 178 ? -0.673 1.543 23.857 1.00 52.66 178 PHE A O 1
ATOM 1480 N N . MET A 1 179 ? -0.921 3.433 25.056 1.00 51.69 179 MET A N 1
ATOM 1481 C CA . MET A 1 179 ? -0.772 2.800 26.350 1.00 51.69 179 MET A CA 1
ATOM 1482 C C . MET A 1 179 ? -1.983 1.911 26.662 1.00 51.69 179 MET A C 1
ATOM 1484 O O . MET A 1 179 ? -3.117 2.243 26.308 1.00 51.69 179 MET A O 1
ATOM 1488 N N . PRO A 1 180 ? -1.767 0.747 27.297 1.00 45.31 180 PRO A N 1
ATOM 1489 C CA . PRO A 1 180 ? -2.866 -0.090 27.753 1.00 45.31 180 PRO A CA 1
ATOM 1490 C C . PRO A 1 180 ? -3.744 0.685 28.747 1.00 45.31 180 PRO A C 1
ATOM 1492 O O . PRO A 1 180 ? -3.233 1.424 29.582 1.00 45.31 180 PRO A O 1
ATOM 1495 N N . LEU A 1 181 ? -5.062 0.459 28.693 1.00 42.00 181 LEU A N 1
ATOM 1496 C CA . LEU A 1 181 ? -6.108 1.145 29.478 1.00 42.00 181 LEU A CA 1
ATOM 1497 C C . LEU A 1 181 ? -5.899 1.111 31.013 1.00 42.00 181 LEU A C 1
ATOM 1499 O O . LEU A 1 181 ? -6.561 1.837 31.747 1.00 42.00 181 LEU A O 1
ATOM 1503 N N . ASN A 1 182 ? -4.973 0.275 31.493 1.00 40.78 182 ASN A N 1
ATOM 1504 C CA . ASN A 1 182 ? -4.613 0.107 32.904 1.00 40.78 182 ASN A CA 1
ATOM 1505 C C . ASN A 1 182 ? -3.472 1.041 33.356 1.00 40.78 182 ASN A C 1
ATOM 1507 O O . ASN A 1 182 ? -3.076 1.015 34.520 1.00 40.78 182 ASN A O 1
ATOM 1511 N N . ALA A 1 183 ? -2.927 1.848 32.445 1.00 41.31 183 ALA A N 1
ATOM 1512 C CA . ALA A 1 183 ? -1.996 2.921 32.747 1.00 41.31 183 ALA A CA 1
ATOM 1513 C C . ALA A 1 183 ? -2.789 4.139 33.244 1.00 41.31 183 ALA A C 1
ATOM 1515 O O . ALA A 1 183 ? -3.209 4.994 32.468 1.00 41.31 183 ALA A O 1
ATOM 1516 N N . SER A 1 184 ? -3.044 4.209 34.550 1.00 38.09 184 SER A N 1
ATOM 1517 C CA . SER A 1 184 ? -3.641 5.400 35.152 1.00 38.09 184 SER A CA 1
ATOM 1518 C C . SER A 1 184 ? -2.654 6.569 35.069 1.00 38.09 184 SER A C 1
ATOM 1520 O O . SER A 1 184 ? -1.639 6.585 35.770 1.00 38.09 184 SER A O 1
ATOM 1522 N N . LEU A 1 185 ? -2.963 7.558 34.231 1.00 38.53 185 LEU A N 1
ATOM 1523 C CA . LEU A 1 185 ? -2.372 8.890 34.299 1.00 38.53 185 LEU A CA 1
ATOM 1524 C C . LEU A 1 185 ? -2.940 9.581 35.543 1.00 38.53 185 LEU A C 1
ATOM 1526 O O . LEU A 1 185 ? -4.036 10.135 35.510 1.00 38.53 185 LEU A O 1
ATOM 1530 N N . ALA A 1 186 ? -2.219 9.513 36.660 1.00 34.88 186 ALA A N 1
ATOM 1531 C CA . ALA A 1 186 ? -2.454 10.433 37.764 1.00 34.88 186 ALA A CA 1
ATOM 1532 C C . ALA A 1 186 ? -1.952 11.812 37.318 1.00 34.88 186 ALA A C 1
ATOM 1534 O O . ALA A 1 186 ? -0.775 12.136 37.473 1.00 34.88 186 ALA A O 1
ATOM 1535 N N . ILE A 1 187 ? -2.826 12.583 36.672 1.00 35.50 187 ILE A N 1
ATOM 1536 C CA . ILE A 1 187 ? -2.630 14.021 36.516 1.00 35.50 187 ILE A CA 1
ATOM 1537 C C . ILE A 1 187 ? -2.991 14.601 37.879 1.00 35.50 187 ILE A C 1
ATOM 1539 O O . ILE A 1 187 ? -4.166 14.683 38.234 1.00 35.50 187 ILE A O 1
ATOM 1543 N N . ASN A 1 188 ? -1.979 14.907 38.686 1.00 32.50 188 ASN A N 1
ATOM 1544 C CA . ASN A 1 188 ? -2.178 15.742 39.859 1.00 32.50 188 ASN A CA 1
ATOM 1545 C C . ASN A 1 188 ? -2.411 17.167 39.342 1.00 32.50 188 ASN A C 1
ATOM 1547 O O . ASN A 1 188 ? -1.458 17.929 39.202 1.00 32.50 188 ASN A O 1
ATOM 1551 N N . ASP A 1 189 ? -3.658 17.494 39.004 1.00 32.94 189 ASP A N 1
ATOM 1552 C CA . ASP A 1 189 ? -4.098 18.885 38.891 1.00 32.94 189 ASP A CA 1
ATOM 1553 C C . ASP A 1 189 ? -4.180 19.441 40.321 1.00 32.94 189 ASP A C 1
ATOM 1555 O O . ASP A 1 189 ? -5.222 19.414 40.979 1.00 32.94 189 ASP A O 1
ATOM 1559 N N . GLU A 1 190 ? -3.038 19.887 40.841 1.00 38.97 190 GLU A N 1
ATOM 1560 C CA . GLU A 1 190 ? -3.059 21.020 41.756 1.00 38.97 190 GLU A CA 1
ATOM 1561 C C . GLU A 1 190 ? -3.342 22.251 40.887 1.00 38.97 190 GLU A C 1
ATOM 1563 O O . GLU A 1 190 ? -2.583 22.556 39.972 1.00 38.97 190 GLU A O 1
ATOM 1568 N N . ASP A 1 191 ? -4.466 22.905 41.181 1.00 36.56 191 ASP A N 1
ATOM 1569 C CA . ASP A 1 191 ? -4.946 24.179 40.632 1.00 36.56 191 ASP A CA 1
ATOM 1570 C C . ASP A 1 191 ? -5.908 24.097 39.430 1.00 36.56 191 ASP A C 1
ATOM 1572 O O . ASP A 1 191 ? -5.551 24.358 38.284 1.00 36.56 191 ASP A O 1
ATOM 1576 N N . ASN A 1 192 ? -7.198 23.855 39.714 1.00 31.98 192 ASN A N 1
ATOM 1577 C CA . ASN A 1 192 ? -8.249 24.860 39.469 1.00 31.98 192 ASN A CA 1
ATOM 1578 C C . ASN A 1 192 ? -9.618 24.428 40.030 1.00 31.98 192 ASN A C 1
ATOM 1580 O O . ASN A 1 192 ? -10.229 23.449 39.603 1.00 31.98 192 ASN A O 1
ATOM 1584 N N . GLU A 1 193 ? -10.131 25.222 40.971 1.00 35.41 193 GLU A N 1
ATOM 1585 C CA . GLU A 1 193 ? -11.539 25.245 41.368 1.00 35.41 193 GLU A CA 1
ATOM 1586 C C . GLU A 1 193 ? -12.437 25.590 40.166 1.00 35.41 193 GLU A C 1
ATOM 1588 O O . GLU A 1 193 ? -12.123 26.529 39.443 1.00 35.41 193 GLU A O 1
ATOM 1593 N N . ILE A 1 194 ? -13.581 24.909 39.995 1.00 26.73 194 ILE A N 1
ATOM 1594 C CA . ILE A 1 194 ? -14.868 25.484 39.540 1.00 26.73 194 ILE A CA 1
ATOM 1595 C C . ILE A 1 194 ? -16.002 24.467 39.798 1.00 26.73 194 ILE A C 1
ATOM 1597 O O . ILE A 1 194 ? -15.876 23.266 39.580 1.00 26.73 194 ILE A O 1
ATOM 1601 N N . TRP A 1 195 ? -17.105 24.993 40.329 1.00 28.36 195 TRP A N 1
ATOM 1602 C CA . TRP A 1 195 ? -18.249 24.331 40.961 1.00 28.36 195 TRP A CA 1
ATOM 1603 C C . TRP A 1 195 ? -19.247 23.667 39.988 1.00 28.36 195 TRP A C 1
ATOM 1605 O O . TRP A 1 195 ? -19.507 24.215 38.919 1.00 28.36 195 TRP A O 1
ATOM 1615 N N . GLY A 1 196 ? -19.944 22.597 40.416 1.00 28.44 196 GLY A N 1
ATOM 1616 C CA . GLY A 1 196 ? -21.156 22.129 39.714 1.00 28.44 196 GLY A CA 1
ATOM 1617 C C . GLY A 1 196 ? -21.728 20.761 40.116 1.00 28.44 196 GLY A C 1
ATOM 1618 O O . GLY A 1 196 ? -21.408 19.745 39.523 1.00 28.44 196 GLY A O 1
ATOM 1619 N N . ASP A 1 197 ? -22.613 20.796 41.104 1.00 24.98 197 ASP A N 1
ATOM 1620 C CA . ASP A 1 197 ? -23.503 19.795 41.716 1.00 24.98 197 ASP A CA 1
ATOM 1621 C C . ASP A 1 197 ? -24.198 18.692 40.845 1.00 24.98 197 ASP A C 1
ATOM 1623 O O . ASP A 1 197 ? -24.809 18.980 39.819 1.00 24.98 197 ASP A O 1
ATOM 1627 N N . ARG A 1 198 ? -24.229 17.473 41.431 1.00 30.67 198 ARG A N 1
ATOM 1628 C CA . ARG A 1 198 ? -25.254 16.385 41.455 1.00 30.67 198 ARG A CA 1
ATOM 1629 C C . ARG A 1 198 ? -25.513 15.386 40.287 1.00 30.67 198 ARG A C 1
ATOM 1631 O O . ARG A 1 198 ? -26.128 15.725 39.284 1.00 30.67 198 ARG A O 1
ATOM 1638 N N . ASN A 1 199 ? -25.282 14.097 40.640 1.00 29.05 199 ASN A N 1
ATOM 1639 C CA . ASN A 1 199 ? -25.937 12.826 40.218 1.00 29.05 199 ASN A CA 1
ATOM 1640 C C . ASN A 1 199 ? -25.604 12.321 38.782 1.00 29.05 199 ASN A C 1
ATOM 1642 O O . ASN A 1 199 ? -25.815 13.049 37.829 1.00 29.05 199 ASN A O 1
ATOM 1646 N N . GLU A 1 200 ? -25.094 11.109 38.486 1.00 29.55 200 GLU A N 1
ATOM 1647 C CA . GLU A 1 200 ? -25.281 9.757 39.062 1.00 29.55 200 GLU A CA 1
ATOM 1648 C C . GLU A 1 200 ? -24.087 8.792 38.795 1.00 29.55 200 GLU A C 1
ATOM 1650 O O . GLU A 1 200 ? -23.312 8.957 37.858 1.00 29.55 200 GLU A O 1
ATOM 1655 N N . VAL A 1 201 ? -23.955 7.758 39.636 1.00 32.66 201 VAL A N 1
ATOM 1656 C CA . VAL A 1 201 ? -22.846 6.784 39.738 1.00 32.66 201 VAL A CA 1
ATOM 1657 C C . VAL A 1 201 ? -22.982 5.617 38.748 1.00 32.66 201 VAL A C 1
ATOM 1659 O O . VAL A 1 201 ? -24.020 4.967 38.758 1.00 32.66 201 VAL A O 1
ATOM 1662 N N . PHE A 1 202 ? -21.911 5.256 38.019 1.00 24.83 202 PHE A N 1
ATOM 1663 C CA . PHE A 1 202 ? -21.462 3.855 37.839 1.00 24.83 202 PHE A CA 1
ATOM 1664 C C . PHE A 1 202 ? -20.044 3.779 37.232 1.00 24.83 202 PHE A C 1
ATOM 1666 O O . PHE A 1 202 ? -19.873 3.602 36.038 1.00 24.83 202 PHE A O 1
ATOM 1673 N N . HIS A 1 203 ? -19.019 3.923 38.071 1.00 31.28 203 HIS A N 1
ATOM 1674 C CA . HIS A 1 203 ? -17.855 3.031 38.153 1.00 31.28 203 HIS A CA 1
ATOM 1675 C C . HIS A 1 203 ? -17.191 3.340 39.494 1.00 31.28 203 HIS A C 1
ATOM 1677 O O . HIS A 1 203 ? -16.711 4.442 39.735 1.00 31.28 203 HIS A O 1
ATOM 1683 N N . ASN A 1 204 ? -17.273 2.380 40.408 1.00 22.72 204 ASN A N 1
ATOM 1684 C CA . ASN A 1 204 ? -16.748 2.482 41.759 1.00 22.72 204 ASN A CA 1
ATOM 1685 C C . ASN A 1 204 ? -15.212 2.539 41.693 1.00 22.72 204 ASN A C 1
ATOM 1687 O O . ASN A 1 204 ? -14.555 1.503 41.602 1.00 22.72 204 ASN A O 1
ATOM 1691 N N . THR A 1 205 ? -14.631 3.738 41.699 1.00 29.78 205 THR A N 1
ATOM 1692 C CA . THR A 1 205 ? -13.204 3.952 41.959 1.00 29.78 205 THR A CA 1
ATOM 1693 C C . THR A 1 205 ? -12.963 3.730 43.445 1.00 29.78 205 THR A C 1
ATOM 1695 O O . THR A 1 205 ? -12.811 4.657 44.235 1.00 29.78 205 THR A O 1
ATOM 1698 N N . THR A 1 206 ? -12.917 2.461 43.846 1.00 27.39 206 THR A N 1
ATOM 1699 C CA . THR A 1 206 ? -12.158 2.090 45.035 1.00 27.39 206 THR A CA 1
ATOM 1700 C C . THR A 1 206 ? -10.711 2.476 44.771 1.00 27.39 206 THR A C 1
ATOM 1702 O O . THR A 1 206 ? -10.008 1.831 43.994 1.00 27.39 206 THR A O 1
ATOM 1705 N N . SER A 1 207 ? -10.302 3.564 45.414 1.00 35.72 207 SER A N 1
ATOM 1706 C CA . SER A 1 207 ? -8.936 3.996 45.670 1.00 35.72 207 SER A CA 1
ATOM 1707 C C . SER A 1 207 ? -8.203 2.915 46.465 1.00 35.72 207 SER A C 1
ATOM 1709 O O . SER A 1 207 ? -7.952 3.023 47.660 1.00 35.72 207 SER A O 1
ATOM 1711 N N . ALA A 1 208 ? -7.882 1.824 45.781 1.00 26.56 208 ALA A N 1
ATOM 1712 C CA . ALA A 1 208 ? -6.886 0.873 46.215 1.00 26.56 208 ALA A CA 1
ATOM 1713 C C . ALA A 1 208 ? -5.595 1.235 45.481 1.00 26.56 208 ALA A C 1
ATOM 1715 O O . ALA A 1 208 ? -5.445 0.989 44.284 1.00 26.56 208 ALA A O 1
ATOM 1716 N N . SER A 1 209 ? -4.678 1.864 46.214 1.00 34.00 209 SER A N 1
ATOM 1717 C CA . SER A 1 209 ? -3.279 2.006 45.835 1.00 34.00 209 SER A CA 1
ATOM 1718 C C . SER A 1 209 ? -2.639 0.618 45.766 1.00 34.00 209 SER A C 1
ATOM 1720 O O . SER A 1 209 ? -1.985 0.149 46.695 1.00 34.00 209 SER A O 1
ATOM 1722 N N . PHE A 1 210 ? -2.848 -0.076 44.653 1.00 29.66 210 PHE A N 1
ATOM 1723 C CA . PHE A 1 210 ? -1.998 -1.197 44.291 1.00 29.66 210 PHE A CA 1
ATOM 1724 C C . PHE A 1 210 ? -0.693 -0.638 43.714 1.00 29.66 210 PHE A C 1
ATOM 1726 O O . PHE A 1 210 ? -0.737 0.352 42.981 1.00 29.66 210 PHE A O 1
ATOM 1733 N N . PRO A 1 211 ? 0.476 -1.227 44.018 1.00 30.94 211 PRO A N 1
ATOM 1734 C CA . PRO A 1 211 ? 1.707 -0.866 43.335 1.00 30.94 211 PRO A CA 1
ATOM 1735 C C . PRO A 1 211 ? 1.562 -1.302 41.872 1.00 30.94 211 PRO A C 1
ATOM 1737 O O . PRO A 1 211 ? 1.719 -2.473 41.532 1.00 30.94 211 PRO A O 1
ATOM 1740 N N . VAL A 1 212 ? 1.186 -0.361 41.006 1.00 43.34 212 VAL A N 1
ATOM 1741 C CA . VAL A 1 212 ? 1.083 -0.553 39.556 1.00 43.34 212 VAL A CA 1
ATOM 1742 C C . VAL A 1 212 ? 2.495 -0.517 38.973 1.00 43.34 212 VAL A C 1
ATOM 1744 O O . VAL A 1 212 ? 2.899 0.447 38.338 1.00 43.34 212 VAL A O 1
ATOM 1747 N N . THR A 1 213 ? 3.285 -1.558 39.223 1.00 40.56 213 THR A N 1
ATOM 1748 C CA . THR A 1 213 ? 4.581 -1.762 38.550 1.00 40.56 213 THR A CA 1
ATOM 1749 C C . THR A 1 213 ? 4.585 -2.971 37.619 1.00 40.56 213 THR A C 1
ATOM 1751 O O . THR A 1 213 ? 5.597 -3.249 36.989 1.00 40.56 213 THR A O 1
ATOM 1754 N N . THR A 1 214 ? 3.467 -3.684 37.453 1.00 41.06 214 THR A N 1
ATOM 1755 C CA . THR A 1 214 ? 3.482 -5.004 36.793 1.00 41.06 214 THR A CA 1
ATOM 1756 C C . THR A 1 214 ? 2.831 -5.091 35.411 1.00 41.06 214 THR A C 1
ATOM 1758 O O . THR A 1 214 ? 2.738 -6.192 34.879 1.00 41.06 214 THR A O 1
ATOM 1761 N N . ALA A 1 215 ? 2.437 -3.985 34.768 1.00 46.34 215 ALA A N 1
ATOM 1762 C CA . ALA A 1 215 ? 1.921 -4.053 33.386 1.00 46.34 215 ALA A CA 1
ATOM 1763 C C . ALA A 1 215 ? 2.343 -2.912 32.444 1.00 46.34 215 ALA A C 1
ATOM 1765 O O . ALA A 1 215 ? 1.912 -2.903 31.293 1.00 46.34 215 ALA A O 1
ATOM 1766 N N . LEU A 1 216 ? 3.179 -1.969 32.895 1.00 49.66 216 LEU A N 1
ATOM 1767 C CA . LEU A 1 216 ? 3.762 -0.959 32.003 1.00 49.66 216 LEU A CA 1
ATOM 1768 C C . LEU A 1 216 ? 5.103 -1.413 31.419 1.00 49.66 216 LEU A C 1
ATOM 1770 O O . LEU A 1 216 ? 5.426 -0.999 30.324 1.00 49.66 216 LEU A O 1
ATOM 1774 N N . CYS A 1 217 ? 5.845 -2.279 32.116 1.00 55.62 217 CYS A N 1
ATOM 1775 C CA . CYS A 1 217 ? 7.236 -2.626 31.805 1.00 55.62 217 CYS A CA 1
ATOM 1776 C C . CYS A 1 217 ? 7.398 -4.114 31.458 1.00 55.62 217 CYS A C 1
ATOM 1778 O O . CYS A 1 217 ? 8.086 -4.858 32.152 1.00 55.62 217 CYS A O 1
ATOM 1780 N N . GLY A 1 218 ? 6.698 -4.554 30.406 1.00 52.66 218 GLY A N 1
ATOM 1781 C CA . GLY A 1 218 ? 6.891 -5.855 29.744 1.00 52.66 218 GLY A CA 1
ATOM 1782 C C . GLY A 1 218 ? 7.487 -5.688 28.339 1.00 52.66 218 GLY A C 1
ATOM 1783 O O . GLY A 1 218 ? 7.972 -4.611 28.000 1.00 52.66 218 GLY A O 1
ATOM 1784 N N . GLU A 1 219 ? 7.416 -6.710 27.480 1.00 52.19 219 GLU A N 1
ATOM 1785 C CA . GLU A 1 219 ? 7.660 -6.548 26.033 1.00 52.19 219 GLU A CA 1
ATOM 1786 C C . GLU A 1 219 ? 6.549 -5.675 25.416 1.00 52.19 219 GLU A C 1
ATOM 1788 O O . GLU A 1 219 ? 5.557 -6.168 24.884 1.00 52.19 219 GLU A O 1
ATOM 1793 N N . ILE A 1 220 ? 6.660 -4.352 25.559 1.00 53.59 220 ILE A N 1
ATOM 1794 C CA . ILE A 1 220 ? 5.660 -3.400 25.044 1.00 53.59 220 ILE A CA 1
ATOM 1795 C C . ILE A 1 220 ? 5.878 -3.158 23.549 1.00 53.59 220 ILE A C 1
ATOM 1797 O O . ILE A 1 220 ? 4.938 -2.852 22.813 1.00 53.59 220 ILE A O 1
ATOM 1801 N N . TYR A 1 221 ? 7.126 -3.287 23.092 1.00 56.81 221 TYR A N 1
ATOM 1802 C CA . TYR A 1 221 ? 7.468 -3.078 21.697 1.00 56.81 221 TYR A CA 1
ATOM 1803 C C . TYR A 1 221 ? 7.060 -4.315 20.900 1.00 56.81 221 TYR A C 1
ATOM 1805 O O . TYR A 1 221 ? 7.602 -5.409 21.047 1.00 56.81 221 TYR A O 1
ATOM 1813 N N . ARG A 1 222 ? 6.049 -4.148 20.052 1.00 67.00 222 ARG A N 1
ATOM 1814 C CA . ARG A 1 222 ? 5.652 -5.213 19.145 1.00 67.00 222 ARG A CA 1
ATOM 1815 C C . ARG A 1 222 ? 6.675 -5.312 18.030 1.00 67.00 222 ARG A C 1
ATOM 1817 O O . ARG A 1 222 ? 6.973 -4.329 17.351 1.00 67.00 222 ARG A O 1
ATOM 1824 N N . ASN A 1 223 ? 7.164 -6.520 17.806 1.00 75.94 223 ASN A N 1
ATOM 1825 C CA . ASN A 1 223 ? 8.007 -6.799 16.667 1.00 75.94 223 ASN A CA 1
ATOM 1826 C C . ASN A 1 223 ? 7.155 -6.837 15.387 1.00 75.94 223 ASN A C 1
ATOM 1828 O O . ASN A 1 223 ? 6.564 -7.859 15.038 1.00 75.94 223 ASN A O 1
ATOM 1832 N N . TYR A 1 224 ? 7.074 -5.712 14.673 1.00 82.75 224 TYR A N 1
ATOM 1833 C CA . TYR A 1 224 ? 6.325 -5.625 13.412 1.00 82.75 224 TYR A CA 1
ATOM 1834 C C . TYR A 1 224 ? 6.863 -6.569 12.325 1.00 82.75 224 TYR A C 1
ATOM 1836 O O . TYR A 1 224 ? 6.126 -6.902 11.398 1.00 82.75 224 TYR A O 1
ATOM 1844 N N . HIS A 1 225 ? 8.099 -7.065 12.458 1.00 83.44 225 HIS A N 1
ATOM 1845 C CA . HIS A 1 225 ? 8.671 -8.047 11.538 1.00 83.44 225 HIS A CA 1
ATOM 1846 C C . HIS A 1 225 ? 8.005 -9.432 11.636 1.00 83.44 225 HIS A 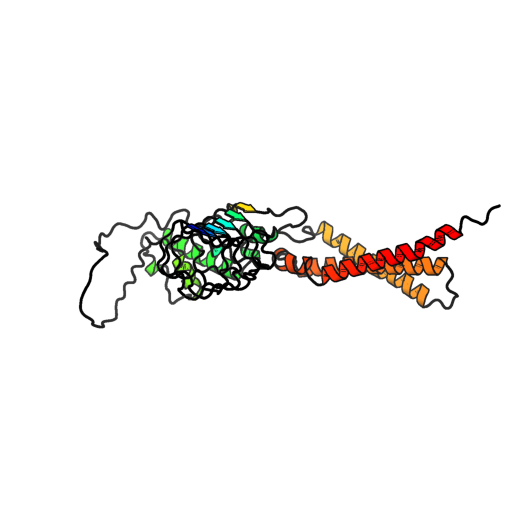C 1
ATOM 1848 O O . HIS A 1 225 ? 8.131 -10.228 10.707 1.00 83.44 225 HIS A O 1
ATOM 1854 N N . GLU A 1 226 ? 7.287 -9.726 12.725 1.00 88.12 226 GLU A N 1
ATOM 1855 C CA . GLU A 1 226 ? 6.569 -10.996 12.923 1.00 88.12 226 GLU A CA 1
ATOM 1856 C C . GLU A 1 226 ? 5.172 -11.009 12.290 1.00 88.12 226 GLU A C 1
ATOM 1858 O O . GLU A 1 226 ? 4.529 -12.060 12.211 1.00 88.12 226 GLU A O 1
ATOM 1863 N N . VAL A 1 227 ? 4.691 -9.855 11.816 1.00 92.12 227 VAL A N 1
ATOM 1864 C CA . VAL A 1 227 ? 3.398 -9.755 11.136 1.00 92.12 227 VAL A CA 1
ATOM 1865 C C . VAL A 1 227 ? 3.442 -10.562 9.841 1.00 92.12 227 VAL A C 1
ATOM 1867 O O . VAL A 1 227 ? 4.273 -10.335 8.959 1.00 92.12 227 VAL A O 1
ATOM 1870 N N . LYS A 1 228 ? 2.502 -11.498 9.695 1.00 95.69 228 LYS A N 1
ATOM 1871 C CA . LYS A 1 228 ? 2.361 -12.308 8.484 1.00 95.69 228 LYS A CA 1
ATOM 1872 C C . LYS A 1 228 ? 1.740 -11.461 7.383 1.00 95.69 228 LYS A C 1
ATOM 1874 O O . LYS A 1 228 ? 0.552 -11.156 7.429 1.00 95.69 228 LYS A O 1
ATOM 1879 N N . CYS A 1 229 ? 2.546 -11.071 6.405 1.00 96.25 229 CYS A N 1
ATOM 1880 C CA . CYS A 1 229 ? 2.096 -10.248 5.291 1.00 96.25 229 CYS A CA 1
ATOM 1881 C C . CYS A 1 229 ? 2.103 -11.028 3.971 1.00 96.25 229 CYS A C 1
ATOM 1883 O O . CYS A 1 229 ? 3.079 -11.706 3.642 1.00 96.25 229 CYS A O 1
ATOM 1885 N N . HIS A 1 230 ? 1.011 -10.917 3.216 1.00 95.94 230 HIS A N 1
ATOM 1886 C CA . HIS A 1 230 ? 0.788 -11.598 1.944 1.00 95.94 230 HIS A CA 1
ATOM 1887 C C . HIS A 1 230 ? 0.338 -10.594 0.871 1.00 95.94 230 HIS A C 1
ATOM 1889 O O . HIS A 1 230 ? -0.507 -9.763 1.185 1.00 95.94 230 HIS A O 1
ATOM 1895 N N . PRO A 1 231 ? 0.796 -10.689 -0.392 1.00 94.81 231 PRO A N 1
ATOM 1896 C CA . PRO A 1 231 ? 1.841 -11.585 -0.887 1.00 94.81 231 PRO A CA 1
ATOM 1897 C C . PRO A 1 231 ? 3.232 -11.159 -0.395 1.00 94.81 231 PRO A C 1
ATOM 1899 O O . PRO A 1 231 ? 3.527 -9.973 -0.291 1.00 94.81 231 PRO A O 1
ATOM 1902 N N . ALA A 1 232 ? 4.094 -12.132 -0.098 1.00 90.12 232 ALA A N 1
ATOM 1903 C CA . ALA A 1 232 ? 5.471 -11.836 0.279 1.00 90.12 232 ALA A CA 1
ATOM 1904 C C . ALA A 1 232 ? 6.244 -11.248 -0.923 1.00 90.12 232 ALA A C 1
ATOM 1906 O O . ALA A 1 232 ? 5.992 -11.670 -2.054 1.00 90.12 232 ALA A O 1
ATOM 1907 N N . PRO A 1 233 ? 7.179 -10.307 -0.694 1.00 88.00 233 PRO A N 1
ATOM 1908 C CA . PRO A 1 233 ? 8.050 -9.786 -1.746 1.00 88.00 233 PRO A CA 1
ATOM 1909 C C . PRO A 1 233 ? 8.875 -10.920 -2.365 1.00 88.00 233 PRO A C 1
ATOM 1911 O O . PRO A 1 233 ? 9.394 -11.779 -1.646 1.00 88.00 233 PRO A O 1
ATOM 1914 N N . ASP A 1 234 ? 8.975 -10.920 -3.691 1.00 85.69 234 ASP A N 1
ATOM 1915 C CA . ASP A 1 234 ? 9.689 -11.915 -4.490 1.00 85.69 234 ASP A CA 1
ATOM 1916 C C . ASP A 1 234 ? 10.897 -11.289 -5.207 1.00 85.69 234 ASP A C 1
ATOM 1918 O O . ASP A 1 234 ? 11.198 -10.108 -5.042 1.00 85.69 234 ASP A O 1
ATOM 1922 N N . ALA A 1 235 ? 11.622 -12.085 -5.999 1.00 77.62 235 ALA A N 1
ATOM 1923 C CA . ALA A 1 235 ? 12.803 -11.607 -6.723 1.00 77.62 235 ALA A CA 1
ATOM 1924 C C . ALA A 1 235 ? 12.481 -10.518 -7.766 1.00 77.62 235 ALA A C 1
ATOM 1926 O O . ALA A 1 235 ? 13.367 -9.751 -8.132 1.00 77.62 235 ALA A O 1
ATOM 1927 N N . PHE A 1 236 ? 11.233 -10.450 -8.241 1.00 78.12 236 PHE A N 1
ATOM 1928 C CA . PHE A 1 236 ? 10.781 -9.440 -9.199 1.00 78.12 236 PHE A CA 1
ATOM 1929 C C . PHE A 1 236 ? 10.250 -8.174 -8.517 1.00 78.12 236 PHE A C 1
ATOM 1931 O O . PHE A 1 236 ? 10.297 -7.101 -9.111 1.00 78.12 236 PHE A O 1
ATOM 1938 N N . ASN A 1 237 ? 9.787 -8.284 -7.270 1.00 83.12 237 ASN A N 1
ATOM 1939 C CA . ASN A 1 237 ? 9.295 -7.188 -6.442 1.00 83.12 237 ASN A CA 1
ATOM 1940 C C . ASN A 1 237 ? 10.055 -7.147 -5.099 1.00 83.12 237 ASN A C 1
ATOM 1942 O O . ASN A 1 237 ? 9.456 -7.393 -4.041 1.00 83.12 237 ASN A O 1
ATOM 1946 N N . PRO A 1 238 ? 11.374 -6.869 -5.120 1.00 83.62 238 PRO A N 1
ATOM 1947 C CA . PRO A 1 238 ? 12.168 -6.769 -3.906 1.00 83.62 238 PRO A CA 1
ATOM 1948 C C . PRO A 1 238 ? 11.796 -5.520 -3.096 1.00 83.62 238 PRO A C 1
ATOM 1950 O O . PRO A 1 238 ? 11.305 -4.523 -3.622 1.00 83.62 238 PRO A O 1
ATOM 1953 N N . CYS A 1 239 ? 12.064 -5.573 -1.791 1.00 82.38 239 CYS A N 1
ATOM 1954 C CA . CYS A 1 239 ? 11.963 -4.401 -0.916 1.00 82.38 239 CYS A CA 1
ATOM 1955 C C . CYS A 1 239 ? 13.163 -3.456 -1.029 1.00 82.38 239 CYS A C 1
ATOM 1957 O O . CYS A 1 239 ? 13.088 -2.313 -0.590 1.00 82.38 239 CYS A O 1
ATOM 1959 N N . GLU A 1 240 ? 14.275 -3.966 -1.548 1.00 78.94 240 GLU A N 1
ATOM 1960 C CA . GLU A 1 240 ? 15.487 -3.202 -1.819 1.00 78.94 240 GLU A CA 1
ATOM 1961 C C . GLU A 1 240 ? 15.404 -2.556 -3.209 1.00 78.94 240 GLU A C 1
ATOM 1963 O O . GLU A 1 240 ? 14.375 -2.611 -3.885 1.00 78.94 240 GLU A O 1
ATOM 1968 N N . ASP A 1 241 ? 16.489 -1.919 -3.633 1.00 75.19 241 ASP A N 1
ATOM 1969 C CA . ASP A 1 241 ? 16.549 -1.276 -4.938 1.00 75.19 241 ASP A CA 1
ATOM 1970 C C . ASP A 1 241 ? 16.508 -2.284 -6.098 1.00 75.19 241 ASP A C 1
ATOM 1972 O O . ASP A 1 241 ? 16.986 -3.417 -5.984 1.00 75.19 241 ASP A O 1
ATOM 1976 N N . LEU A 1 242 ? 16.009 -1.826 -7.253 1.00 67.75 242 LEU A N 1
ATOM 1977 C CA . LEU A 1 242 ? 15.889 -2.601 -8.496 1.00 67.75 242 LEU A CA 1
ATOM 1978 C C . LEU A 1 242 ? 17.207 -3.284 -8.897 1.00 67.75 242 LEU A C 1
ATOM 1980 O O . LEU A 1 242 ? 17.216 -4.413 -9.385 1.00 67.75 242 LEU A O 1
ATOM 1984 N N . MET A 1 243 ? 18.331 -2.603 -8.673 1.00 67.69 243 MET A N 1
ATOM 1985 C CA . MET A 1 243 ? 19.676 -3.119 -8.908 1.00 67.69 243 MET A CA 1
ATOM 1986 C C . MET A 1 243 ? 20.441 -3.104 -7.584 1.00 67.69 243 MET A C 1
ATOM 1988 O O . MET A 1 243 ? 21.421 -2.382 -7.429 1.00 67.69 243 MET A O 1
ATOM 1992 N N . GLY A 1 244 ? 19.965 -3.885 -6.611 1.00 65.19 244 GLY A N 1
ATOM 1993 C CA . GLY A 1 244 ? 20.389 -3.871 -5.200 1.00 65.19 244 GLY 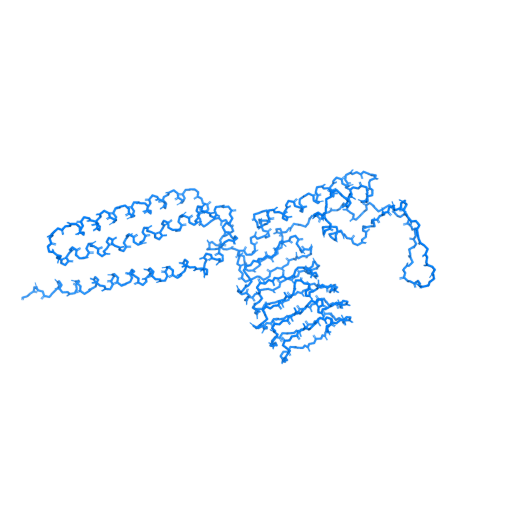A CA 1
ATOM 1994 C C . GLY A 1 244 ? 21.889 -4.026 -4.895 1.00 65.19 244 GLY A C 1
ATOM 1995 O O . GLY A 1 244 ? 22.284 -3.921 -3.739 1.00 65.19 244 GLY A O 1
ATOM 1996 N N . ASN A 1 245 ? 22.757 -4.227 -5.893 1.00 77.19 245 ASN A N 1
ATOM 1997 C CA . ASN A 1 245 ? 24.206 -4.252 -5.714 1.00 77.19 245 ASN A CA 1
ATOM 1998 C C . ASN A 1 245 ? 24.927 -3.286 -6.670 1.00 77.19 245 ASN A C 1
ATOM 2000 O O . ASN A 1 245 ? 24.688 -3.272 -7.881 1.00 77.19 245 ASN A O 1
ATOM 2004 N N . TRP A 1 246 ? 25.915 -2.560 -6.142 1.00 78.88 246 TRP A N 1
ATOM 2005 C CA . TRP A 1 246 ? 26.808 -1.680 -6.906 1.00 78.88 246 TRP A CA 1
ATOM 2006 C C . TRP A 1 246 ? 27.504 -2.397 -8.072 1.00 78.88 246 TRP A C 1
ATOM 2008 O O . TRP A 1 246 ? 27.719 -1.796 -9.125 1.00 78.88 246 TRP A O 1
ATOM 2018 N N . GLY A 1 247 ? 27.781 -3.698 -7.923 1.00 82.75 247 GLY A N 1
ATOM 2019 C CA . GLY A 1 247 ? 28.362 -4.534 -8.977 1.00 82.75 247 GLY A CA 1
ATOM 2020 C C . GLY A 1 247 ? 27.485 -4.707 -10.226 1.00 82.75 247 GLY A C 1
ATOM 2021 O O . GLY A 1 247 ? 28.025 -4.977 -11.292 1.00 82.75 247 GLY A O 1
ATOM 2022 N N . LEU A 1 248 ? 26.163 -4.519 -10.127 1.00 80.56 248 LEU A N 1
ATOM 2023 C CA . LEU A 1 248 ? 25.237 -4.571 -11.272 1.00 80.56 248 LEU A CA 1
ATOM 2024 C C . LEU A 1 248 ? 24.968 -3.185 -11.868 1.00 80.56 248 LEU A C 1
ATOM 2026 O O . LEU A 1 248 ? 24.760 -3.056 -13.073 1.00 80.56 248 LEU A O 1
ATOM 2030 N N . ARG A 1 249 ? 25.028 -2.139 -11.041 1.00 87.25 249 ARG A N 1
ATOM 2031 C CA . ARG A 1 249 ? 24.789 -0.753 -11.461 1.00 87.25 249 ARG A CA 1
ATOM 2032 C C . ARG A 1 249 ? 25.876 -0.236 -12.396 1.00 87.25 249 ARG A C 1
ATOM 2034 O O . ARG A 1 249 ? 25.569 0.316 -13.451 1.00 87.25 249 ARG A O 1
ATOM 2041 N N . ILE A 1 250 ? 27.147 -0.442 -12.036 1.00 88.75 250 ILE A N 1
ATOM 2042 C CA . ILE A 1 250 ? 28.288 0.079 -12.807 1.00 88.75 250 ILE A CA 1
ATOM 2043 C C . ILE A 1 250 ? 28.291 -0.459 -14.253 1.00 88.75 250 ILE A C 1
ATOM 2045 O O . ILE A 1 250 ? 28.366 0.354 -15.178 1.00 88.75 250 ILE A O 1
ATOM 2049 N N . PRO A 1 251 ? 28.148 -1.778 -14.503 1.00 90.62 251 PRO A N 1
ATOM 2050 C CA . PRO A 1 251 ? 28.105 -2.304 -15.866 1.00 90.62 251 PRO A CA 1
ATOM 2051 C C . PRO A 1 251 ? 26.941 -1.769 -16.701 1.00 90.62 251 PRO A C 1
ATOM 2053 O O . PRO A 1 251 ? 27.127 -1.510 -17.887 1.00 90.62 251 PRO A O 1
ATOM 2056 N N . VAL A 1 252 ? 25.757 -1.564 -16.117 1.00 89.38 252 VAL A N 1
ATOM 2057 C CA . VAL A 1 252 ? 24.597 -1.074 -16.878 1.00 89.38 252 VAL A CA 1
ATOM 2058 C C . VAL A 1 252 ? 24.780 0.365 -17.329 1.00 89.38 252 VAL A C 1
ATOM 2060 O O . VAL A 1 252 ? 24.466 0.668 -18.476 1.00 89.38 252 VAL A O 1
ATOM 2063 N N . TRP A 1 253 ? 25.378 1.226 -16.504 1.00 91.38 253 TRP A N 1
ATOM 2064 C CA . TRP A 1 253 ? 25.769 2.566 -16.947 1.00 91.38 253 TRP A CA 1
ATOM 2065 C C . TRP A 1 253 ? 26.765 2.517 -18.112 1.00 91.38 253 TRP A C 1
ATOM 2067 O O . TRP A 1 253 ? 26.609 3.255 -19.084 1.00 91.38 253 TRP A O 1
ATOM 2077 N N . ILE A 1 254 ? 27.752 1.616 -18.064 1.00 93.56 254 ILE A N 1
ATOM 2078 C CA . ILE A 1 254 ? 28.734 1.445 -19.147 1.00 93.56 254 ILE A CA 1
ATOM 2079 C C . ILE A 1 254 ? 28.050 0.972 -20.438 1.00 93.56 254 ILE A C 1
ATOM 2081 O O . ILE A 1 254 ? 28.277 1.549 -21.504 1.00 93.56 254 ILE A O 1
ATOM 2085 N N . VAL A 1 255 ? 27.194 -0.051 -20.360 1.00 92.75 255 VAL A N 1
ATOM 2086 C CA . VAL A 1 255 ? 26.460 -0.588 -21.518 1.00 92.75 255 VAL A CA 1
ATOM 2087 C C . VAL A 1 255 ? 25.506 0.461 -22.091 1.00 92.75 255 VAL A C 1
ATOM 2089 O O . VAL A 1 255 ? 25.501 0.670 -23.299 1.00 92.75 255 VAL A O 1
ATOM 2092 N N . ALA A 1 256 ? 24.758 1.178 -21.251 1.00 92.50 256 ALA A N 1
ATOM 2093 C CA . ALA A 1 256 ? 23.827 2.210 -21.698 1.00 92.50 256 ALA A CA 1
ATOM 2094 C C . ALA A 1 256 ? 24.548 3.370 -22.402 1.00 92.50 256 ALA A C 1
ATOM 2096 O O . ALA A 1 256 ? 24.171 3.757 -23.508 1.00 92.50 256 ALA A O 1
ATOM 2097 N N . LEU A 1 257 ? 25.623 3.900 -21.806 1.00 94.12 257 LEU A N 1
ATOM 2098 C CA . LEU A 1 257 ? 26.386 5.008 -22.388 1.00 94.12 257 LEU A CA 1
ATOM 2099 C C . LEU A 1 257 ? 27.104 4.600 -23.678 1.00 94.12 257 LEU A C 1
ATOM 2101 O O . LEU A 1 257 ? 27.091 5.361 -24.646 1.00 94.12 257 LEU A O 1
ATOM 2105 N N . SER A 1 258 ? 27.699 3.404 -23.717 1.00 93.94 258 SER A N 1
ATOM 2106 C CA . SER A 1 258 ? 28.363 2.895 -24.924 1.00 93.94 258 SER A CA 1
ATOM 2107 C C . SER A 1 258 ? 27.372 2.618 -26.056 1.00 93.94 258 SER A C 1
ATOM 2109 O O . SER A 1 258 ? 27.640 3.015 -27.191 1.00 93.94 258 SER A O 1
ATOM 2111 N N . ALA A 1 259 ? 26.207 2.034 -25.756 1.00 92.56 259 ALA A N 1
ATOM 2112 C CA . ALA A 1 259 ? 25.135 1.829 -26.726 1.00 92.56 259 ALA A CA 1
ATOM 2113 C C . ALA A 1 259 ? 24.609 3.163 -27.274 1.00 92.56 259 ALA A C 1
ATOM 2115 O O . ALA A 1 259 ? 24.477 3.310 -28.488 1.00 92.56 259 ALA A O 1
ATOM 2116 N N . CYS A 1 260 ? 24.379 4.160 -26.417 1.00 93.12 260 CYS A N 1
ATOM 2117 C CA . CYS A 1 260 ? 23.957 5.490 -26.853 1.00 93.12 260 CYS A CA 1
ATOM 2118 C C . CYS A 1 260 ? 25.014 6.168 -27.733 1.00 93.12 260 CYS A C 1
ATOM 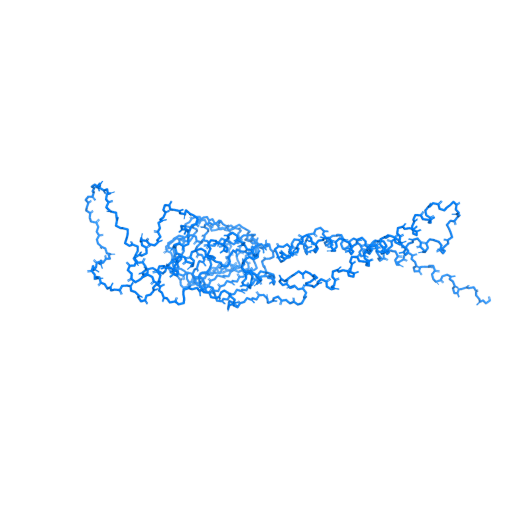2120 O O . CYS A 1 260 ? 24.701 6.613 -28.833 1.00 93.12 260 CYS A O 1
ATOM 2122 N N . ALA A 1 261 ? 26.269 6.232 -27.284 1.00 95.12 261 ALA A N 1
ATOM 2123 C CA . ALA A 1 261 ? 27.328 6.942 -27.998 1.00 95.12 261 ALA A CA 1
ATOM 2124 C C . ALA A 1 261 ? 27.693 6.271 -29.332 1.00 95.12 261 ALA A C 1
ATOM 2126 O O . ALA A 1 261 ? 27.791 6.948 -30.358 1.00 95.12 261 ALA A O 1
ATOM 2127 N N . GLY A 1 262 ? 27.869 4.945 -29.331 1.00 94.38 262 GLY A N 1
ATOM 2128 C CA . GLY A 1 262 ? 28.255 4.182 -30.517 1.00 94.38 262 GLY A CA 1
ATOM 2129 C C . GLY A 1 262 ? 27.188 4.232 -31.605 1.00 94.38 262 GLY A C 1
ATOM 2130 O O . GLY A 1 262 ? 27.489 4.540 -32.759 1.00 94.38 262 GLY A O 1
ATOM 2131 N N . ASN A 1 263 ? 25.926 4.013 -31.236 1.00 92.69 263 ASN A N 1
ATOM 2132 C CA . ASN A 1 263 ? 24.840 4.001 -32.208 1.00 92.69 263 ASN A CA 1
ATOM 2133 C C . ASN A 1 263 ? 24.436 5.405 -32.667 1.00 92.69 263 ASN A C 1
ATOM 2135 O O . ASN A 1 263 ? 24.150 5.592 -33.850 1.00 92.69 263 ASN A O 1
ATOM 2139 N N . LEU A 1 264 ? 24.509 6.418 -31.794 1.00 93.25 264 LEU A N 1
ATOM 2140 C CA . LEU A 1 264 ? 24.329 7.813 -32.202 1.00 93.25 264 LEU A CA 1
ATOM 2141 C C . LEU A 1 264 ? 25.388 8.229 -33.229 1.00 93.25 264 LEU A C 1
ATOM 2143 O O . LEU A 1 264 ? 25.054 8.862 -34.229 1.00 93.25 264 LEU A O 1
ATOM 2147 N N . PHE A 1 265 ? 26.650 7.840 -33.028 1.00 94.19 265 PHE A N 1
ATOM 2148 C CA . PHE A 1 265 ? 27.716 8.106 -33.992 1.00 94.19 265 PHE A CA 1
ATOM 2149 C C . PHE A 1 265 ? 27.423 7.469 -35.359 1.00 94.19 265 PHE A C 1
ATOM 2151 O O . PHE A 1 265 ? 27.522 8.149 -36.381 1.00 94.19 265 PHE A O 1
ATOM 2158 N N . VAL A 1 266 ? 26.998 6.201 -35.392 1.00 91.12 266 VAL A N 1
ATOM 2159 C CA . VAL A 1 266 ? 26.634 5.503 -36.639 1.00 91.12 266 VAL A CA 1
ATOM 2160 C C . VAL A 1 266 ? 25.476 6.205 -37.354 1.00 91.12 266 VAL A C 1
ATOM 2162 O O . VAL A 1 266 ? 25.576 6.478 -38.553 1.00 91.12 266 VAL A O 1
ATOM 2165 N N . VAL A 1 267 ? 24.411 6.563 -36.630 1.00 88.62 267 VAL A N 1
ATOM 2166 C CA . VAL A 1 267 ? 23.262 7.293 -37.190 1.00 88.62 267 VAL A CA 1
ATOM 2167 C C . VAL A 1 267 ? 23.692 8.655 -37.747 1.00 88.62 267 VAL A C 1
ATOM 2169 O O . VAL A 1 267 ? 23.331 8.991 -38.875 1.00 88.62 267 VAL A O 1
ATOM 2172 N N . LEU A 1 268 ? 24.514 9.420 -37.020 1.00 89.56 268 LEU A N 1
ATOM 2173 C CA . LEU A 1 268 ? 25.006 10.732 -37.459 1.00 89.56 268 LEU A CA 1
ATOM 2174 C C . LEU A 1 268 ? 25.900 10.641 -38.701 1.00 89.56 268 LEU A C 1
ATOM 2176 O O . LEU A 1 268 ? 25.747 11.435 -39.632 1.00 89.56 268 LEU A O 1
ATOM 2180 N N . VAL A 1 269 ? 26.816 9.671 -38.754 1.00 90.69 269 VAL A N 1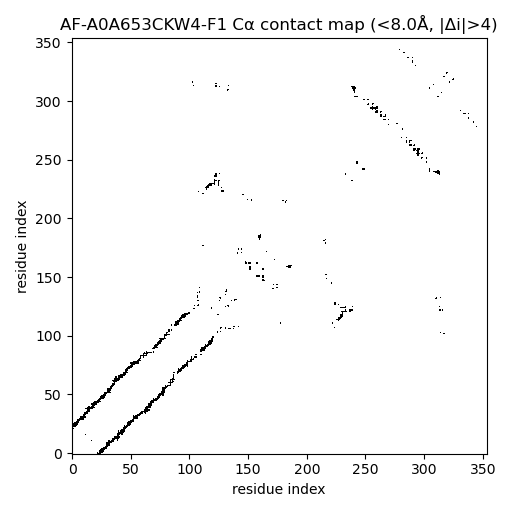
ATOM 2181 C CA . VAL A 1 269 ? 27.696 9.459 -39.915 1.00 90.69 269 VAL A CA 1
ATOM 2182 C C . VAL A 1 269 ? 26.881 9.080 -41.150 1.00 90.69 269 VAL A C 1
ATOM 2184 O O . VAL A 1 269 ? 27.135 9.603 -42.235 1.00 90.69 269 VAL A O 1
ATOM 2187 N N . ILE A 1 270 ? 25.875 8.211 -41.006 1.00 85.81 270 ILE A N 1
ATOM 2188 C CA . ILE A 1 270 ? 25.002 7.820 -42.121 1.00 85.81 270 ILE A CA 1
ATOM 2189 C C . ILE A 1 270 ? 24.122 8.999 -42.563 1.00 85.81 270 ILE A C 1
ATOM 2191 O O . ILE A 1 270 ? 23.999 9.230 -43.765 1.00 85.81 270 ILE A O 1
ATOM 2195 N N . ALA A 1 271 ? 23.575 9.781 -41.627 1.00 83.56 271 ALA A N 1
ATOM 2196 C CA . ALA A 1 271 ? 22.733 10.944 -41.922 1.00 83.56 271 ALA A CA 1
ATOM 2197 C C . ALA A 1 271 ? 23.498 12.094 -42.604 1.00 83.56 271 ALA A C 1
ATOM 2199 O O . ALA A 1 271 ? 22.959 12.771 -43.478 1.00 83.56 271 ALA A O 1
ATOM 2200 N N . THR A 1 272 ? 24.763 12.313 -42.232 1.00 86.12 272 THR A N 1
ATOM 2201 C CA . THR A 1 272 ? 25.633 13.346 -42.833 1.00 86.12 272 THR A CA 1
ATOM 2202 C C . THR A 1 272 ? 26.283 12.898 -44.147 1.00 86.12 272 THR A C 1
ATOM 2204 O O . THR A 1 272 ? 26.801 13.721 -44.908 1.00 86.12 272 THR A O 1
ATOM 2207 N N . SER A 1 273 ? 26.223 11.602 -44.460 1.00 82.62 273 SER A N 1
ATOM 2208 C CA . SER A 1 273 ? 26.746 11.022 -45.693 1.00 82.62 273 SER A CA 1
ATOM 2209 C C . SER A 1 273 ? 25.951 11.505 -46.914 1.00 82.62 273 SER A C 1
ATOM 2211 O O . SER A 1 273 ? 24.789 11.161 -47.098 1.00 82.62 273 SER A O 1
ATOM 2213 N N . ARG A 1 274 ? 26.583 12.259 -47.822 1.00 73.12 274 ARG A N 1
ATOM 2214 C CA . ARG A 1 274 ? 25.967 12.777 -49.069 1.00 73.12 274 ARG A CA 1
ATOM 2215 C C . ARG A 1 274 ? 25.705 11.704 -50.152 1.00 73.12 274 ARG A C 1
ATOM 2217 O O . ARG A 1 274 ? 25.476 12.046 -51.311 1.00 73.12 274 ARG A O 1
ATOM 2224 N N . PHE A 1 275 ? 25.764 10.414 -49.819 1.00 63.62 275 PHE A N 1
ATOM 2225 C CA . PHE A 1 275 ? 25.677 9.305 -50.779 1.00 63.62 275 PHE A CA 1
ATOM 2226 C C . PHE A 1 275 ? 24.267 8.694 -50.843 1.00 63.62 275 PHE A C 1
ATOM 2228 O O . PHE A 1 275 ? 23.536 8.701 -49.858 1.00 63.62 275 PHE A O 1
ATOM 2235 N N . ARG A 1 276 ? 23.885 8.111 -51.993 1.00 73.44 276 ARG A N 1
ATOM 2236 C CA . ARG A 1 276 ? 22.579 7.440 -52.161 1.00 73.44 276 ARG A CA 1
ATOM 2237 C C . ARG A 1 276 ? 22.384 6.324 -51.121 1.00 73.44 276 ARG A C 1
ATOM 2239 O O . ARG A 1 276 ? 23.291 5.516 -50.902 1.00 73.44 276 ARG A O 1
ATOM 2246 N N . LEU A 1 277 ? 21.195 6.274 -50.517 1.00 69.38 277 LEU A N 1
ATOM 2247 C CA . LEU A 1 277 ? 20.794 5.240 -49.561 1.00 69.38 277 LEU A CA 1
ATOM 2248 C C . LEU A 1 277 ? 20.664 3.894 -50.282 1.00 69.38 277 LEU A C 1
ATOM 2250 O O . LEU A 1 277 ? 19.690 3.640 -50.986 1.00 69.38 277 LEU A O 1
ATOM 2254 N N . THR A 1 278 ? 21.674 3.039 -50.136 1.00 81.44 278 THR A N 1
ATOM 2255 C CA . THR A 1 278 ? 21.603 1.642 -50.571 1.00 81.44 278 THR A CA 1
ATOM 2256 C C . THR A 1 278 ? 20.863 0.811 -49.527 1.00 81.44 278 THR A C 1
ATOM 2258 O O . THR A 1 278 ? 20.836 1.162 -48.347 1.00 81.44 278 THR A O 1
ATOM 2261 N N . VAL A 1 279 ? 20.307 -0.328 -49.943 1.00 79.62 279 VAL A N 1
ATOM 2262 C CA . VAL A 1 279 ? 19.562 -1.249 -49.065 1.00 79.62 279 VAL A CA 1
ATOM 2263 C C . VAL A 1 279 ? 20.370 -1.631 -47.814 1.00 79.62 279 VAL A C 1
ATOM 2265 O O . VAL A 1 279 ? 19.851 -1.588 -46.702 1.00 79.62 279 VAL A O 1
ATOM 2268 N N . SER A 1 280 ? 21.671 -1.900 -47.959 1.00 77.69 280 SER A N 1
ATOM 2269 C CA . SER A 1 280 ? 22.554 -2.224 -46.829 1.00 77.69 280 SER A CA 1
ATOM 2270 C C . SER A 1 280 ? 22.758 -1.052 -45.859 1.00 77.69 280 SER A C 1
ATOM 2272 O O . SER A 1 280 ? 22.853 -1.267 -44.656 1.00 77.69 280 SER A O 1
ATOM 2274 N N . LYS A 1 281 ? 22.806 0.195 -46.351 1.00 80.50 281 LYS A N 1
ATOM 2275 C CA . LYS A 1 281 ? 22.928 1.392 -45.497 1.00 80.50 281 LYS A CA 1
ATOM 2276 C C . LYS A 1 281 ? 21.630 1.710 -44.765 1.00 80.50 281 LYS A C 1
ATOM 2278 O O . LYS A 1 281 ? 21.678 2.145 -43.620 1.00 80.50 281 LYS A O 1
ATOM 2283 N N . PHE A 1 282 ? 20.490 1.451 -45.401 1.00 80.62 282 PHE A N 1
ATOM 2284 C CA . PHE A 1 282 ? 19.183 1.536 -44.757 1.00 80.62 282 PHE A CA 1
ATOM 2285 C C . PHE A 1 282 ? 19.066 0.527 -43.604 1.00 80.62 282 PHE A C 1
ATOM 2287 O O . PHE A 1 282 ? 18.679 0.904 -42.502 1.00 80.62 282 PHE A O 1
ATOM 2294 N N . LEU A 1 283 ? 19.509 -0.718 -43.819 1.00 79.31 283 LEU A N 1
ATOM 2295 C CA . LEU A 1 283 ? 19.563 -1.747 -42.776 1.00 79.31 283 LEU A CA 1
ATOM 2296 C C . LEU A 1 283 ? 20.480 -1.348 -41.605 1.00 79.31 283 LEU A C 1
ATOM 2298 O O . LEU A 1 283 ? 20.066 -1.447 -40.454 1.00 79.31 283 LEU A O 1
ATOM 2302 N N . MET A 1 284 ? 21.691 -0.851 -41.891 1.00 83.88 284 MET A N 1
ATOM 2303 C CA . MET A 1 284 ? 22.626 -0.383 -40.855 1.00 83.88 284 MET A CA 1
ATOM 2304 C C . MET A 1 284 ? 22.070 0.799 -40.048 1.00 83.88 284 MET A C 1
ATOM 2306 O O . MET A 1 284 ? 22.258 0.847 -38.837 1.00 83.88 284 MET A O 1
ATOM 2310 N N . CYS A 1 285 ? 21.360 1.729 -40.696 1.00 83.62 285 CYS A N 1
ATOM 2311 C CA . CYS A 1 285 ? 20.727 2.863 -40.021 1.00 83.62 285 CYS A CA 1
ATOM 2312 C C . CYS A 1 285 ? 19.596 2.413 -39.087 1.00 83.62 285 CYS A C 1
ATOM 2314 O O . CYS A 1 285 ? 19.530 2.851 -37.943 1.00 83.62 285 CYS A O 1
ATOM 2316 N N . ASN A 1 286 ? 18.735 1.505 -39.555 1.00 82.06 286 ASN A N 1
ATOM 2317 C CA . ASN A 1 286 ? 17.618 0.994 -38.761 1.00 82.06 286 ASN A CA 1
ATOM 2318 C C . ASN A 1 286 ? 18.092 0.190 -37.545 1.00 82.06 286 ASN A C 1
ATOM 2320 O O . ASN A 1 286 ? 17.544 0.361 -36.460 1.00 82.06 286 ASN A O 1
ATOM 2324 N N . LEU A 1 287 ? 19.124 -0.645 -37.709 1.00 85.00 287 LEU A N 1
ATOM 2325 C CA . LEU A 1 287 ? 19.718 -1.389 -36.597 1.00 85.00 287 LEU A CA 1
ATOM 2326 C C . LEU A 1 287 ? 20.318 -0.433 -35.556 1.00 85.00 287 LEU A C 1
ATOM 2328 O O . LEU A 1 287 ? 19.975 -0.519 -34.382 1.00 85.00 287 LEU A O 1
ATOM 2332 N N . ALA A 1 288 ? 21.110 0.549 -35.998 1.00 88.75 288 ALA A N 1
ATOM 2333 C CA . ALA A 1 288 ? 21.682 1.552 -35.103 1.00 88.75 288 ALA A CA 1
ATOM 2334 C C . ALA A 1 288 ? 20.600 2.391 -34.396 1.00 88.75 288 ALA A C 1
ATOM 2336 O O . ALA A 1 288 ? 20.732 2.706 -33.218 1.00 88.75 288 ALA A O 1
ATOM 2337 N N . ALA A 1 289 ? 19.501 2.732 -35.072 1.00 85.00 289 ALA A N 1
ATOM 2338 C CA . ALA A 1 289 ? 18.382 3.430 -34.443 1.00 85.00 289 ALA A CA 1
ATOM 2339 C C . ALA A 1 289 ? 17.697 2.574 -33.361 1.00 85.00 289 ALA A C 1
ATOM 2341 O O . ALA A 1 289 ? 17.411 3.082 -32.278 1.00 85.00 289 ALA A O 1
ATOM 2342 N N . ALA A 1 290 ? 17.481 1.278 -33.612 1.00 84.56 290 ALA A N 1
ATOM 2343 C CA . ALA A 1 290 ? 16.921 0.362 -32.617 1.00 84.56 290 ALA A CA 1
ATOM 2344 C C . ALA A 1 290 ? 17.849 0.191 -31.403 1.00 84.56 290 ALA A C 1
ATOM 2346 O O . ALA A 1 290 ? 17.391 0.258 -30.261 1.00 84.56 290 ALA A O 1
ATOM 2347 N N . ASP A 1 291 ? 19.153 0.046 -31.637 1.00 87.31 291 ASP A N 1
ATOM 2348 C CA . ASP A 1 291 ? 20.144 -0.087 -30.569 1.00 87.31 291 ASP A CA 1
ATOM 2349 C C . ASP A 1 291 ? 20.307 1.219 -29.767 1.00 87.31 291 ASP A C 1
ATOM 2351 O O . ASP A 1 291 ? 20.498 1.183 -28.549 1.00 87.31 291 ASP A O 1
ATOM 2355 N N . LEU A 1 292 ? 20.148 2.385 -30.408 1.00 87.69 292 LEU A N 1
ATOM 2356 C CA . LEU A 1 292 ? 20.070 3.680 -29.726 1.00 87.69 292 LEU A CA 1
ATOM 2357 C C . LEU A 1 292 ? 18.834 3.762 -28.817 1.00 87.69 292 LEU A C 1
ATOM 2359 O O . LEU A 1 292 ? 18.944 4.223 -27.682 1.00 87.69 292 LEU A O 1
ATOM 2363 N N . CYS A 1 293 ? 17.673 3.279 -29.270 1.00 83.81 293 CYS A N 1
ATOM 2364 C CA . CYS A 1 293 ? 16.470 3.206 -28.437 1.00 83.81 293 CYS A CA 1
ATOM 2365 C C . CYS A 1 293 ? 16.665 2.281 -27.225 1.00 83.81 293 CYS A C 1
ATOM 2367 O O . CYS A 1 293 ? 16.263 2.639 -26.118 1.00 83.81 293 CYS A O 1
ATOM 2369 N N . ILE A 1 294 ? 17.324 1.129 -27.403 1.00 85.38 294 ILE A N 1
ATOM 2370 C CA . ILE A 1 294 ? 17.680 0.232 -26.290 1.00 85.38 294 ILE A CA 1
ATOM 2371 C C . ILE A 1 294 ? 18.620 0.940 -25.307 1.00 85.38 294 ILE A C 1
ATOM 2373 O O . ILE A 1 294 ? 18.390 0.886 -24.100 1.00 85.38 294 ILE A O 1
ATOM 2377 N N . GLY A 1 295 ? 19.641 1.643 -25.805 1.00 89.88 295 GLY A N 1
ATOM 2378 C CA . GLY A 1 295 ? 20.561 2.418 -24.972 1.00 89.88 295 GLY A CA 1
ATOM 2379 C C . GLY A 1 295 ? 19.850 3.491 -24.141 1.00 89.88 295 GLY A C 1
ATOM 2380 O O . GLY A 1 295 ? 20.064 3.573 -22.932 1.00 89.88 295 GLY A O 1
ATOM 2381 N N . LEU A 1 296 ? 18.954 4.270 -24.760 1.00 87.81 296 LEU A N 1
ATOM 2382 C CA . LEU A 1 296 ? 18.165 5.303 -24.076 1.00 87.81 296 LEU A CA 1
ATOM 2383 C C . LEU A 1 296 ? 17.235 4.708 -23.013 1.00 87.81 296 LEU A C 1
ATOM 2385 O O . LEU A 1 296 ? 17.098 5.273 -21.930 1.00 87.81 296 LEU A O 1
ATOM 2389 N N . HIS A 1 297 ? 16.635 3.551 -23.294 1.00 83.31 297 HIS A N 1
ATOM 2390 C CA . HIS A 1 297 ? 15.802 2.836 -22.333 1.00 83.31 297 HIS A CA 1
ATOM 2391 C C . HIS A 1 297 ? 16.603 2.367 -21.109 1.00 83.31 297 HIS A C 1
ATOM 2393 O O . HIS A 1 297 ? 16.188 2.597 -19.973 1.00 83.31 297 HIS A O 1
ATOM 2399 N N . LEU A 1 298 ? 17.780 1.769 -21.320 1.00 87.31 298 LEU A N 1
ATOM 2400 C CA . LEU A 1 298 ? 18.666 1.364 -20.224 1.00 87.31 298 LEU A CA 1
ATOM 2401 C C . LEU A 1 298 ? 19.159 2.568 -19.412 1.00 87.31 298 LEU A C 1
ATOM 2403 O O . LEU A 1 298 ? 19.258 2.478 -18.191 1.00 87.31 298 LEU A O 1
ATOM 2407 N N . LEU A 1 299 ? 19.418 3.703 -20.068 1.00 87.88 299 LEU A N 1
ATOM 2408 C CA . LEU A 1 299 ? 19.800 4.946 -19.399 1.00 87.88 299 LEU A CA 1
ATOM 2409 C C . LEU A 1 299 ? 18.660 5.494 -18.530 1.00 87.88 299 LEU A C 1
ATOM 2411 O O . LEU A 1 299 ? 18.915 5.930 -17.410 1.00 87.88 299 LEU A O 1
ATOM 2415 N N . LEU A 1 300 ? 17.410 5.426 -19.000 1.00 84.56 300 LEU A N 1
ATOM 2416 C CA . LEU A 1 300 ? 16.234 5.795 -18.207 1.00 84.56 300 LEU A CA 1
ATOM 2417 C C . LEU A 1 300 ? 16.085 4.897 -16.973 1.00 84.56 300 LEU A C 1
ATOM 2419 O O . LEU A 1 300 ? 15.899 5.414 -15.874 1.00 84.56 300 LEU A O 1
ATOM 2423 N N . ILE A 1 301 ? 16.201 3.572 -17.131 1.00 84.25 301 ILE A N 1
ATOM 2424 C CA . ILE A 1 301 ? 16.146 2.629 -16.001 1.00 84.25 301 ILE A CA 1
ATOM 2425 C C . ILE A 1 301 ? 17.251 2.946 -14.989 1.00 84.25 301 ILE A C 1
ATOM 2427 O O . ILE A 1 301 ? 16.972 3.055 -13.798 1.00 84.25 301 ILE A O 1
ATOM 2431 N N . ALA A 1 302 ? 18.485 3.147 -15.455 1.00 86.19 302 ALA A N 1
ATOM 2432 C CA . ALA A 1 302 ? 19.623 3.454 -14.594 1.00 86.19 302 ALA A CA 1
ATOM 2433 C C . ALA A 1 302 ? 19.467 4.805 -13.871 1.00 86.19 302 ALA A C 1
ATOM 2435 O O . ALA A 1 302 ? 19.842 4.930 -12.706 1.00 86.19 302 ALA A O 1
ATOM 2436 N N . ALA A 1 303 ? 18.884 5.810 -14.532 1.00 85.38 303 ALA A N 1
ATOM 2437 C CA . ALA A 1 303 ? 18.574 7.097 -13.919 1.00 85.38 303 ALA A CA 1
ATOM 2438 C C . ALA A 1 303 ? 17.491 6.968 -12.837 1.00 85.38 303 ALA A C 1
ATOM 2440 O O . ALA A 1 303 ? 17.649 7.519 -11.750 1.00 85.38 303 ALA A O 1
ATOM 2441 N N . VAL A 1 304 ? 16.418 6.215 -13.100 1.00 82.69 304 VAL A N 1
ATOM 2442 C CA . VAL A 1 304 ? 15.352 5.978 -12.114 1.00 82.69 304 VAL A CA 1
ATOM 2443 C C . VAL A 1 304 ? 15.870 5.179 -10.916 1.00 82.69 304 VAL A C 1
ATOM 2445 O O . VAL A 1 304 ? 15.584 5.557 -9.781 1.00 82.69 304 VAL A O 1
ATOM 2448 N N . ASP A 1 305 ? 16.666 4.128 -11.136 1.00 84.62 305 ASP A N 1
ATOM 2449 C CA . ASP A 1 305 ? 17.329 3.378 -10.056 1.00 84.62 305 ASP A CA 1
ATOM 2450 C C . ASP A 1 305 ? 18.234 4.299 -9.218 1.00 84.62 305 ASP A C 1
ATOM 2452 O O . ASP A 1 305 ? 18.158 4.284 -7.992 1.00 84.62 305 ASP A O 1
ATOM 2456 N N . ALA A 1 306 ? 19.009 5.187 -9.853 1.00 83.94 306 ALA A N 1
ATOM 2457 C CA . ALA A 1 306 ? 19.855 6.145 -9.140 1.00 83.94 306 ALA A CA 1
ATOM 2458 C C . ALA A 1 306 ? 19.047 7.166 -8.315 1.00 83.94 306 ALA A C 1
ATOM 2460 O O . ALA A 1 306 ? 19.431 7.489 -7.192 1.00 83.94 306 ALA A O 1
ATOM 2461 N N . CYS A 1 307 ? 17.927 7.668 -8.844 1.00 82.31 307 CYS A N 1
ATOM 2462 C CA . CYS A 1 307 ? 17.064 8.620 -8.138 1.00 82.31 307 CYS A CA 1
ATOM 2463 C C . CYS A 1 307 ? 16.269 7.987 -6.987 1.00 82.31 307 CYS A C 1
ATOM 2465 O O . CYS A 1 307 ? 15.916 8.687 -6.041 1.00 82.31 307 CYS A O 1
ATOM 2467 N N . SER A 1 308 ? 15.969 6.690 -7.070 1.00 78.00 308 SER A N 1
ATOM 2468 C CA . SER A 1 308 ? 15.155 5.967 -6.084 1.00 78.00 308 SER A CA 1
ATOM 2469 C C . SER A 1 308 ? 15.974 5.133 -5.093 1.00 78.00 308 SER A C 1
ATOM 2471 O O . SER A 1 308 ? 15.399 4.379 -4.308 1.00 78.00 308 SER A O 1
ATOM 2473 N N . ILE A 1 309 ? 17.299 5.310 -5.087 1.00 81.50 309 ILE A N 1
ATOM 2474 C CA . ILE A 1 309 ? 18.228 4.561 -4.242 1.00 81.50 309 ILE A CA 1
ATOM 2475 C C . ILE A 1 309 ? 17.840 4.629 -2.758 1.00 81.50 309 ILE A C 1
ATOM 2477 O O . ILE A 1 309 ? 17.647 5.700 -2.178 1.00 81.50 309 ILE A O 1
ATOM 2481 N N . GLY A 1 310 ? 17.713 3.464 -2.133 1.00 74.06 310 GLY A N 1
ATOM 2482 C CA . GLY A 1 310 ? 17.355 3.309 -0.729 1.00 74.06 310 GLY A CA 1
ATOM 2483 C C . GLY A 1 310 ? 15.886 3.569 -0.394 1.00 74.06 310 GLY A C 1
ATOM 2484 O O . GLY A 1 310 ? 15.534 3.447 0.773 1.00 74.06 310 GLY A O 1
ATOM 2485 N N . ALA A 1 311 ? 15.028 3.916 -1.360 1.00 73.62 311 ALA A N 1
ATOM 2486 C CA . ALA A 1 311 ? 13.595 4.150 -1.143 1.00 73.62 311 ALA A CA 1
ATOM 2487 C C . ALA A 1 311 ? 12.715 3.651 -2.308 1.00 73.62 311 ALA A C 1
ATOM 2489 O O . ALA A 1 311 ? 11.566 4.079 -2.441 1.00 73.62 311 ALA A O 1
ATOM 2490 N N . TYR A 1 312 ? 13.235 2.747 -3.145 1.00 76.88 312 TYR A N 1
ATOM 2491 C CA . TYR A 1 312 ? 12.588 2.274 -4.372 1.00 76.88 312 TYR A CA 1
ATOM 2492 C C . TYR A 1 312 ? 11.150 1.791 -4.162 1.00 76.88 312 TYR A C 1
ATOM 2494 O O . TYR A 1 312 ? 10.250 2.184 -4.905 1.00 76.88 312 TYR A O 1
ATOM 2502 N N . PHE A 1 313 ? 10.894 1.009 -3.111 1.00 79.25 313 PHE A N 1
ATOM 2503 C CA . PHE A 1 313 ? 9.571 0.430 -2.868 1.00 79.25 313 PHE A CA 1
ATOM 2504 C C . PHE A 1 313 ? 8.462 1.473 -2.627 1.00 79.25 313 PHE A C 1
ATOM 2506 O O . PHE A 1 313 ? 7.296 1.166 -2.865 1.00 79.25 313 PHE A O 1
ATOM 2513 N N . ASN A 1 314 ? 8.796 2.705 -2.215 1.00 79.19 314 ASN A N 1
ATOM 2514 C CA . ASN A 1 314 ? 7.818 3.793 -2.076 1.00 79.19 314 ASN A CA 1
ATOM 2515 C C . ASN A 1 314 ? 7.347 4.331 -3.439 1.00 79.19 314 ASN A C 1
ATOM 2517 O O . ASN A 1 314 ? 6.260 4.894 -3.534 1.00 79.19 314 ASN A O 1
ATOM 2521 N N . TYR A 1 315 ? 8.149 4.143 -4.490 1.00 80.44 315 TYR A N 1
ATOM 2522 C CA . TYR A 1 315 ? 7.883 4.618 -5.851 1.00 80.44 315 TYR A CA 1
ATOM 2523 C C . TYR A 1 315 ? 7.583 3.483 -6.840 1.00 80.44 315 TYR A C 1
ATOM 2525 O O . TYR A 1 315 ? 7.148 3.748 -7.959 1.00 80.44 315 TYR A O 1
ATOM 2533 N N . ALA A 1 316 ? 7.785 2.222 -6.442 1.00 77.62 316 ALA A N 1
ATOM 2534 C CA . ALA A 1 316 ? 7.671 1.045 -7.305 1.00 77.62 316 ALA A CA 1
ATOM 2535 C C . ALA A 1 316 ? 6.330 0.964 -8.056 1.00 77.62 316 ALA A C 1
ATOM 2537 O O . ALA A 1 316 ? 6.295 0.627 -9.236 1.00 77.62 316 ALA A O 1
ATOM 2538 N N . ILE A 1 317 ? 5.235 1.335 -7.396 1.00 80.75 317 ILE A N 1
ATOM 2539 C CA . ILE A 1 317 ? 3.871 1.311 -7.955 1.00 80.75 317 ILE A CA 1
ATOM 2540 C C . ILE A 1 317 ? 3.721 2.297 -9.097 1.00 80.75 317 ILE A C 1
ATOM 2542 O O . ILE A 1 317 ? 3.242 1.960 -10.175 1.00 80.75 317 ILE A O 1
ATOM 2546 N N . ASP A 1 318 ? 4.127 3.537 -8.838 1.00 79.88 318 ASP A N 1
ATOM 2547 C CA . ASP A 1 318 ? 4.010 4.615 -9.803 1.00 79.88 318 ASP A CA 1
ATOM 2548 C C . ASP A 1 318 ? 5.001 4.412 -10.947 1.00 79.88 318 ASP A C 1
ATOM 2550 O O . ASP A 1 318 ? 4.731 4.829 -12.068 1.00 79.88 318 ASP A O 1
ATOM 2554 N N . TRP A 1 319 ? 6.104 3.705 -10.703 1.00 74.00 319 TRP A N 1
ATOM 2555 C CA . TRP A 1 319 ? 7.019 3.276 -11.750 1.00 74.00 319 TRP A CA 1
ATOM 2556 C C . TRP A 1 319 ? 6.431 2.172 -12.648 1.00 74.00 319 TRP A C 1
ATOM 2558 O O . TRP A 1 319 ? 6.534 2.288 -13.872 1.00 74.00 319 TRP A O 1
ATOM 2568 N N . GLN A 1 320 ? 5.792 1.144 -12.067 1.00 73.00 320 GLN A N 1
ATOM 2569 C CA . GLN A 1 320 ? 5.188 0.018 -12.800 1.00 73.00 320 GLN A CA 1
ATOM 2570 C C . GLN A 1 320 ? 3.923 0.411 -13.575 1.00 73.00 320 GLN A C 1
ATOM 2572 O O . GLN A 1 320 ? 3.716 -0.067 -14.686 1.00 73.00 320 GLN A O 1
ATOM 2577 N N . GLU A 1 321 ? 3.073 1.267 -13.006 1.00 73.44 321 GLU A N 1
ATOM 2578 C CA . GLU A 1 321 ? 1.800 1.677 -13.623 1.00 73.44 321 GLU A CA 1
ATOM 2579 C C . GLU A 1 321 ? 1.871 3.041 -14.328 1.00 73.44 321 GLU A C 1
ATOM 2581 O O . GLU A 1 321 ? 0.895 3.484 -14.936 1.00 73.44 321 GLU A O 1
ATOM 2586 N N . GLY A 1 322 ? 2.993 3.750 -14.204 1.00 68.19 322 GLY A N 1
ATOM 2587 C CA . GLY A 1 322 ? 3.160 5.097 -14.735 1.00 68.19 322 GLY A CA 1
ATOM 2588 C C . GLY A 1 322 ? 3.587 5.155 -16.198 1.00 68.19 322 GLY A C 1
ATOM 2589 O O . GLY A 1 322 ? 3.593 4.177 -16.943 1.00 68.19 322 GLY A O 1
ATOM 2590 N N . VAL A 1 323 ? 3.998 6.357 -16.604 1.00 58.38 323 VAL A N 1
ATOM 2591 C CA . VAL A 1 323 ? 4.362 6.712 -17.987 1.00 58.38 323 VAL A CA 1
ATOM 2592 C C . VAL A 1 323 ? 5.476 5.815 -18.551 1.00 58.38 323 VAL A C 1
ATOM 2594 O O . VAL A 1 323 ? 5.525 5.570 -19.751 1.00 58.38 323 VAL A O 1
ATOM 2597 N N . THR A 1 324 ? 6.341 5.259 -17.700 1.00 58.72 324 THR A N 1
ATOM 2598 C CA . THR A 1 324 ? 7.391 4.302 -18.081 1.00 58.72 324 THR A CA 1
ATOM 2599 C C . THR A 1 324 ? 6.855 3.042 -18.760 1.00 58.72 324 THR A C 1
ATOM 2601 O O . THR A 1 324 ? 7.509 2.545 -19.675 1.00 58.72 324 THR A O 1
ATOM 2604 N N . LEU A 1 325 ? 5.670 2.552 -18.374 1.00 61.09 325 LEU A N 1
ATOM 2605 C CA . LEU A 1 325 ? 5.028 1.407 -19.027 1.00 61.09 325 LEU A CA 1
ATOM 2606 C C . LEU A 1 325 ? 4.519 1.783 -20.426 1.00 61.09 325 LEU A C 1
ATOM 2608 O O . LEU A 1 325 ? 4.743 1.041 -21.376 1.00 61.09 325 LEU A O 1
ATOM 2612 N N . SER A 1 326 ? 3.936 2.979 -20.569 1.00 58.16 326 SER A N 1
ATOM 2613 C CA . SER A 1 326 ? 3.537 3.532 -21.873 1.00 58.16 326 SER A CA 1
ATOM 2614 C C . SER A 1 326 ? 4.740 3.668 -22.806 1.00 58.16 326 SER A C 1
ATOM 2616 O O . SER A 1 326 ? 4.671 3.271 -23.964 1.00 58.16 326 SER A O 1
ATOM 2618 N N . PHE A 1 327 ? 5.871 4.166 -22.293 1.00 61.22 327 PHE A N 1
ATOM 2619 C CA . PHE A 1 327 ? 7.113 4.219 -23.060 1.00 61.22 327 PHE A CA 1
ATOM 2620 C C . PHE A 1 327 ? 7.596 2.815 -23.436 1.00 61.22 327 PHE A C 1
ATOM 2622 O O . PHE A 1 327 ? 7.966 2.600 -24.583 1.00 61.22 327 PHE A O 1
ATOM 2629 N N . TYR A 1 328 ? 7.588 1.849 -22.512 1.00 63.38 328 TYR A N 1
ATOM 2630 C CA . TYR A 1 328 ? 7.997 0.469 -22.797 1.00 63.38 328 TYR A CA 1
ATOM 2631 C C . TYR A 1 328 ? 7.157 -0.173 -23.914 1.00 63.38 328 TYR A C 1
ATOM 2633 O O . TYR A 1 328 ? 7.723 -0.737 -24.851 1.00 63.38 328 TYR A O 1
ATOM 2641 N N . GLU A 1 329 ? 5.830 -0.037 -23.857 1.00 63.62 329 GLU A N 1
ATOM 2642 C CA . GLU A 1 329 ? 4.917 -0.541 -24.889 1.00 63.62 329 GLU A CA 1
ATOM 2643 C C . GLU A 1 329 ? 5.164 0.131 -26.249 1.00 63.62 329 GLU A C 1
ATOM 2645 O O . GLU A 1 329 ? 5.288 -0.554 -27.266 1.00 63.62 329 GLU A O 1
ATOM 2650 N N . GLU A 1 330 ? 5.332 1.456 -26.279 1.00 64.12 330 GLU A N 1
ATOM 2651 C CA . GLU A 1 330 ? 5.684 2.195 -27.498 1.00 64.12 330 GLU A CA 1
ATOM 2652 C C . GLU A 1 330 ? 7.056 1.780 -28.064 1.00 64.12 330 GLU A C 1
ATOM 2654 O O . GLU A 1 330 ? 7.217 1.645 -29.282 1.00 64.12 330 GLU A O 1
ATOM 2659 N N . PHE A 1 331 ? 8.046 1.520 -27.204 1.00 64.38 331 PHE A N 1
ATOM 2660 C CA . PHE A 1 331 ? 9.388 1.096 -27.610 1.00 64.38 331 PHE A CA 1
ATOM 2661 C C . PHE A 1 331 ? 9.421 -0.331 -28.167 1.00 64.38 331 PHE A C 1
ATOM 2663 O O . PHE A 1 331 ? 10.128 -0.575 -29.147 1.00 64.38 331 PHE A O 1
ATOM 2670 N N . GLU A 1 332 ? 8.666 -1.273 -27.599 1.00 63.25 332 GLU A N 1
ATOM 2671 C CA . GLU A 1 332 ? 8.555 -2.635 -28.143 1.00 63.25 332 GLU A CA 1
ATOM 2672 C C . GLU A 1 332 ? 7.855 -2.644 -29.510 1.00 63.25 332 GLU A C 1
ATOM 2674 O O . GLU A 1 332 ? 8.284 -3.355 -30.424 1.00 63.25 332 GLU A O 1
ATOM 2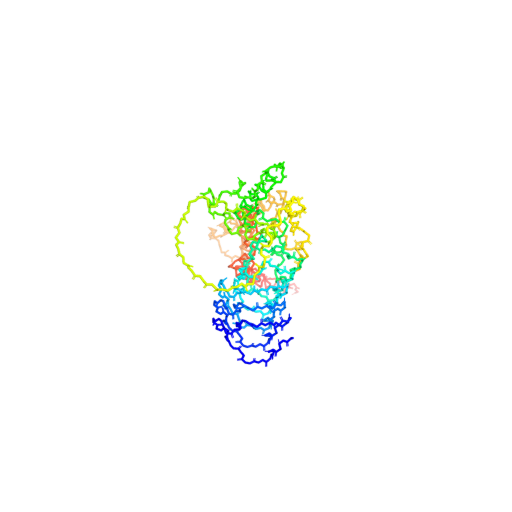679 N N . ILE A 1 333 ? 6.859 -1.775 -29.711 1.00 66.62 333 ILE A N 1
ATOM 2680 C CA . ILE A 1 333 ? 6.252 -1.556 -31.032 1.00 66.62 333 ILE A CA 1
ATOM 2681 C C . ILE A 1 333 ? 7.299 -1.021 -32.019 1.00 66.62 333 ILE A C 1
ATOM 2683 O O . ILE A 1 333 ? 7.379 -1.511 -33.148 1.00 66.62 333 ILE A O 1
ATOM 2687 N N . LEU A 1 334 ? 8.141 -0.067 -31.606 1.00 62.66 334 LEU A N 1
ATOM 2688 C CA . LEU A 1 334 ? 9.181 0.513 -32.460 1.00 62.66 334 LEU A CA 1
ATOM 2689 C C . LEU A 1 334 ? 10.257 -0.517 -32.851 1.00 62.66 334 LEU A C 1
ATOM 2691 O O . LEU A 1 334 ? 10.620 -0.619 -34.025 1.00 62.66 334 LEU A O 1
ATOM 2695 N N . LYS A 1 335 ? 10.734 -1.327 -31.896 1.00 62.62 335 LYS A N 1
ATOM 2696 C CA . LYS A 1 335 ? 11.676 -2.432 -32.158 1.00 62.62 335 LYS A CA 1
ATOM 2697 C C . LYS A 1 335 ? 11.081 -3.470 -33.102 1.00 62.62 335 LYS A C 1
ATOM 2699 O O . LYS A 1 335 ? 11.741 -3.888 -34.054 1.00 62.62 335 LYS A O 1
ATOM 2704 N N . SER A 1 336 ? 9.833 -3.865 -32.855 1.00 66.81 336 SER A N 1
ATOM 2705 C CA . SER A 1 336 ? 9.112 -4.812 -33.701 1.00 66.81 336 SER A CA 1
ATOM 2706 C C . SER A 1 336 ? 8.955 -4.260 -35.120 1.00 66.81 336 SER A C 1
ATOM 2708 O O . SER A 1 336 ? 9.300 -4.939 -36.083 1.00 66.81 336 SER A O 1
ATOM 2710 N N . ALA A 1 337 ? 8.567 -2.990 -35.278 1.00 65.44 337 ALA A N 1
ATOM 2711 C CA . ALA A 1 337 ? 8.458 -2.332 -36.580 1.00 65.44 337 ALA A CA 1
ATOM 2712 C C . ALA A 1 337 ? 9.795 -2.295 -37.344 1.00 65.44 337 ALA A C 1
ATOM 2714 O O . ALA A 1 337 ? 9.823 -2.556 -38.548 1.00 65.44 337 ALA A O 1
ATOM 2715 N N . VAL A 1 338 ? 10.914 -2.042 -36.659 1.00 62.88 338 VAL A N 1
ATOM 2716 C CA . VAL A 1 338 ? 12.258 -2.095 -37.259 1.00 62.88 338 VAL A CA 1
ATOM 2717 C C . VAL A 1 338 ? 12.607 -3.513 -37.730 1.00 62.88 338 VAL A C 1
ATOM 2719 O O . VAL A 1 338 ? 13.052 -3.694 -38.866 1.00 62.88 338 VAL A O 1
ATOM 2722 N N . LEU A 1 339 ? 12.353 -4.540 -36.916 1.00 61.91 339 LEU A N 1
ATOM 2723 C CA . LEU A 1 339 ? 12.544 -5.944 -37.306 1.00 61.91 339 LEU A CA 1
ATOM 2724 C C . LEU A 1 339 ? 11.648 -6.338 -38.495 1.00 61.91 339 LEU A C 1
ATOM 2726 O O . LEU A 1 339 ? 12.108 -6.973 -39.445 1.00 61.91 339 LEU A O 1
ATOM 2730 N N . PHE A 1 340 ? 10.393 -5.889 -38.517 1.00 64.88 340 PHE A N 1
ATOM 2731 C CA . PHE A 1 340 ? 9.478 -6.126 -39.633 1.00 64.88 340 PHE A CA 1
ATOM 2732 C C . PHE A 1 340 ? 9.943 -5.464 -40.931 1.00 64.88 340 PHE A C 1
ATOM 2734 O O . PHE A 1 340 ? 9.869 -6.104 -41.975 1.00 64.88 340 PHE A O 1
ATOM 2741 N N . LEU A 1 341 ? 10.474 -4.238 -40.893 1.00 59.31 341 LEU A N 1
ATOM 2742 C CA . LEU A 1 341 ? 10.989 -3.534 -42.079 1.00 59.31 341 LEU A CA 1
ATOM 2743 C C . LEU A 1 341 ? 12.281 -4.149 -42.641 1.00 59.31 341 LEU A C 1
ATOM 2745 O O . LEU A 1 341 ? 12.604 -3.948 -43.813 1.00 59.31 341 LEU A O 1
ATOM 2749 N N . THR A 1 342 ? 13.011 -4.919 -41.835 1.00 55.91 342 THR A N 1
ATOM 2750 C CA . THR A 1 342 ? 14.231 -5.621 -42.265 1.00 55.91 342 THR A CA 1
ATOM 2751 C C . THR A 1 342 ? 13.956 -7.030 -42.808 1.00 55.91 342 THR A C 1
ATOM 2753 O O . THR A 1 342 ? 14.756 -7.553 -43.586 1.00 55.91 342 THR A O 1
ATOM 2756 N N . SER A 1 343 ? 12.787 -7.608 -42.508 1.00 54.88 343 SER A N 1
ATOM 2757 C CA . SER A 1 343 ? 12.372 -8.948 -42.953 1.00 54.88 343 SER A CA 1
ATOM 2758 C C . SER A 1 343 ? 12.185 -9.146 -44.479 1.00 54.88 343 SER A C 1
ATOM 2760 O O . SER A 1 343 ? 12.615 -10.186 -44.986 1.00 54.88 343 SER A O 1
ATOM 2762 N N . PRO A 1 344 ? 11.651 -8.195 -45.283 1.00 52.91 344 PRO A N 1
ATOM 2763 C CA . PRO A 1 344 ? 11.415 -8.415 -46.715 1.00 52.91 344 PRO A CA 1
ATOM 2764 C C . PRO A 1 344 ? 12.710 -8.340 -47.535 1.00 52.91 344 PRO A C 1
ATOM 2766 O O . PRO A 1 344 ? 12.771 -8.826 -48.663 1.00 52.91 344 PRO A O 1
ATOM 2769 N N . ILE A 1 345 ? 13.762 -7.746 -46.966 1.00 51.41 345 ILE A N 1
ATOM 2770 C CA . ILE A 1 345 ? 15.060 -7.550 -47.618 1.00 51.41 345 ILE A CA 1
ATOM 2771 C C . ILE A 1 345 ? 15.844 -8.873 -47.690 1.00 51.41 345 ILE A C 1
ATOM 2773 O O . ILE A 1 345 ? 16.600 -9.085 -48.637 1.00 51.41 345 ILE A O 1
ATOM 2777 N N . PHE A 1 346 ? 15.614 -9.802 -46.756 1.00 44.44 346 PHE A N 1
ATOM 2778 C CA . PHE A 1 346 ? 16.246 -11.126 -46.769 1.00 44.44 346 PHE A CA 1
ATOM 2779 C C . PHE A 1 346 ? 15.598 -12.104 -47.765 1.00 44.44 346 PHE A C 1
ATOM 2781 O O . PHE A 1 346 ? 16.296 -12.937 -48.340 1.00 44.44 346 PHE A O 1
ATOM 2788 N N . ASN A 1 347 ? 14.298 -11.968 -48.053 1.00 43.38 347 ASN A N 1
ATOM 2789 C CA . ASN A 1 347 ? 13.602 -12.872 -48.981 1.00 43.38 347 ASN A CA 1
ATOM 2790 C C . ASN A 1 347 ? 13.894 -12.596 -50.465 1.00 43.38 347 ASN A C 1
ATOM 2792 O O . ASN A 1 347 ? 13.764 -13.500 -51.288 1.00 43.38 347 ASN A O 1
ATOM 2796 N N . HIS A 1 348 ? 14.355 -11.396 -50.827 1.00 44.03 348 HIS A N 1
ATOM 2797 C CA . HIS A 1 348 ? 14.710 -11.084 -52.218 1.00 44.03 348 HIS A CA 1
ATOM 2798 C C . HIS A 1 348 ? 16.157 -11.450 -52.604 1.00 44.03 348 HIS A C 1
ATOM 2800 O O . HIS A 1 348 ? 16.494 -11.421 -53.788 1.00 44.03 348 HIS A O 1
ATOM 2806 N N . GLY A 1 349 ? 17.005 -11.842 -51.643 1.00 41.53 349 GLY A N 1
ATOM 2807 C CA . GLY A 1 349 ? 18.402 -12.239 -51.878 1.00 41.53 349 GLY A CA 1
ATOM 2808 C C . GLY A 1 349 ? 18.620 -13.703 -52.300 1.00 41.53 349 GLY A C 1
ATOM 2809 O O . GLY A 1 349 ? 19.726 -14.048 -52.707 1.00 41.53 349 GLY A O 1
ATOM 2810 N N . SER A 1 350 ? 17.592 -14.561 -52.238 1.00 40.97 350 SER A N 1
ATOM 2811 C CA . SER A 1 350 ? 17.697 -16.003 -52.548 1.00 40.97 350 SER A CA 1
ATOM 2812 C C . SER A 1 350 ? 17.132 -16.415 -53.919 1.00 40.97 350 SER A C 1
ATOM 2814 O O . SER A 1 350 ? 17.207 -17.591 -54.263 1.00 40.97 350 SER A O 1
ATOM 2816 N N . SER A 1 351 ? 16.581 -15.495 -54.723 1.00 43.72 351 SER A N 1
ATOM 2817 C CA . SER A 1 351 ? 15.905 -15.839 -55.995 1.00 43.72 351 SER A CA 1
ATOM 2818 C C . SER A 1 351 ? 16.669 -15.410 -57.259 1.00 43.72 351 SER A C 1
ATOM 2820 O O . SER A 1 351 ? 16.058 -15.150 -58.293 1.00 43.72 351 SER A O 1
ATOM 2822 N N . SER A 1 352 ? 18.002 -15.327 -57.198 1.00 42.47 352 SER A N 1
ATOM 2823 C CA . SER A 1 352 ? 18.850 -15.093 -58.380 1.00 42.47 352 SER A CA 1
ATOM 2824 C C . SER A 1 352 ? 20.103 -15.972 -58.357 1.00 42.47 352 SER A C 1
ATOM 2826 O O . SER A 1 352 ? 21.233 -15.498 -58.263 1.00 42.47 352 SER A O 1
ATOM 2828 N N . LYS A 1 353 ? 19.880 -17.287 -58.376 1.00 45.34 353 LYS A N 1
ATOM 2829 C CA . LYS A 1 353 ? 20.810 -18.294 -58.900 1.00 45.34 353 LYS A CA 1
ATOM 2830 C C . LYS A 1 353 ? 19.967 -19.424 -59.481 1.00 45.34 353 LYS A C 1
ATOM 2832 O O . LYS A 1 353 ? 19.551 -20.303 -58.735 1.00 45.34 353 LYS A O 1
ATOM 2837 N N . ASN A 1 354 ? 19.657 -19.318 -60.769 1.00 37.22 354 ASN A N 1
ATOM 2838 C CA . ASN A 1 354 ? 19.515 -20.417 -61.725 1.00 37.22 354 ASN A CA 1
ATOM 2839 C C . ASN A 1 354 ? 19.503 -19.832 -63.131 1.00 37.22 354 ASN A C 1
ATOM 2841 O O . ASN A 1 354 ? 18.691 -18.908 -63.362 1.00 37.22 354 ASN A O 1
#

InterPro domains:
  IPR001611 Leucine-rich repeat [PF13855] (24-79)
  IPR002131 Glycoprotein hormone receptor family [PR00373] (236-253)
  IPR002131 Glycoprotein hormone receptor family [PR00373] (272-285)
  IPR002131 Glycoprotein hormone receptor family [PR00373] (312-325)
  IPR032675 Leucine-rich repeat domain superfamily [G3DSA:3.80.10.10] (1-246)

Nearest PDB structures (foldseek):
  8i2g-assembly1_R  TM=6.422E-01  e=6.088E-16  Homo sapiens
  7xw7-assembly1_R  TM=7.393E-01  e=3.842E-14  Homo sapiens
  4mqw-assembly2_Y  TM=9.133E-01  e=1.674E-07  Homo sapiens
  4mqw-assembly3_Z  TM=9.240E-01  e=5.185E-07  Homo sapiens
  4ay9-assembly3_X  TM=7.469E-01  e=4.656E-07  Homo sapiens

Foldseek 3Di:
DADPEPEADAEQDACNQELAEDQEDEQEQYCHAEQDANSYANYEYAEYEHHQNQNHAYDPLRSLANYPNHAYYAPANYQYQDDRLHNQAAYQEEHHANRLNPQADDQPNSHQRHAEYEHHDQLSLLCLVCVCLSPVVVVVLVVVVVVLLVVQLVDPDDQPLRSDDCPPDVSCVVCVVLDPPPRDPPPPPPDDDDDDDDDDDDDDPPPDPDPPNPPSPDPSDDNSNNRHYPPHADPCRDNAFPQNDPVRLVVLLVQLVCLQVVLVVLLVCLVPDPDDDDPVSVLSNLVSVLSNLVSVLSVVSSVLSVVCHSNCSSCVSCCVPHVNVVSVVVSVVSNVVSVVVNVVVVVVVPPPDD

Mean predicted aligned error: 13.25 Å

Secondary structure (DSSP, 8-state):
-EE-TTS---EE-TTTT-S-EEEEEE-TTS---EE-TTTTTT-EEEEEE-TT-TT--EE-TTTTTT-BS--EEE-TT---S----TT-TT-SEEE-TT-TT--PPPPGGG-SS--EEE-S-GGGGHHHH-HHHH-HHHHHHHHHHHHHHHHHHH-TT--HHHH--TTT-GGGHHHHTTS-TT--------S----------------------SSSSSS-S--GGGSEEESPP-SSS-SS-TT-SHHHHHHHHHHHHHHHHHHHHHHHHHHH--S---HHHHHHHHHHHHHHHHHHHHHHHHHHHHHTTTTHHHHHHHHHHSHHHHHHHHHHHHHHHHHHHHHHHHHTTSS---

pLDDT: mean 76.98, std 20.97, range [22.72, 98.62]

Organism: Callosobruchus maculatus (NCBI:txid64391)

Radius of gyration: 30.38 Å; Cα contacts (8 Å, |Δi|>4): 534; chains: 1; bounding box: 57×46×108 Å